Protein AF-A0A7R9UEJ4-F1 (afdb_monomer)

Solvent-accessible surface area (backbone atoms only — not comparable to full-atom values): 12960 Å² total; per-residue (Å²): 137,82,88,83,88,84,88,86,80,94,76,90,76,84,82,79,80,77,76,78,76,78,73,78,75,72,72,78,71,69,80,80,67,64,73,40,43,68,77,40,34,58,55,57,58,52,50,56,58,55,50,54,51,48,51,52,32,58,75,71,64,38,62,78,62,52,63,49,46,47,61,59,59,57,67,43,53,67,45,55,52,52,36,48,55,63,77,40,72,55,89,46,73,63,34,48,51,50,41,49,54,43,52,50,26,51,50,48,23,53,55,21,36,55,44,27,44,53,16,51,78,68,68,35,64,69,51,31,43,47,18,48,51,44,27,52,52,23,47,53,52,35,34,60,77,54,42,52,63,89,62,82,55,92,72,67,37,42,37,73,81,45,66,91,59,58,73,86,78,52,93,76,82,55,61,89,82,49,71,83,48,72,70,34,81,41,73,35,88,62,59,49,55,23,78,40,73,47,67,33,64,69,79,87,75,79,63,80,74,76,80,76,126

Radius of gyration: 29.42 Å; Cα contacts (8 Å, |Δi|>4): 180; chains: 1; bounding box: 47×61×115 Å

Sequence (213 aa):
MSVSGSRRSFLGGVATFTGGLWLGQQSAAAFDLKPGGGRAGEKIRRIARILDDLQRDIFEEDWTFISTYPVELRSFVPIFTKYTDTAFPSESAIDTQTRFALRYEVGRFFGAVERLKRAVDSRDIGEAEASFAQISISFDRYLKAGNLYEQYDPIVSTEKFYEGIPDKDLVFVPPSAETPKTRDPVLLIAGPDKGKTGLLIGIEQSD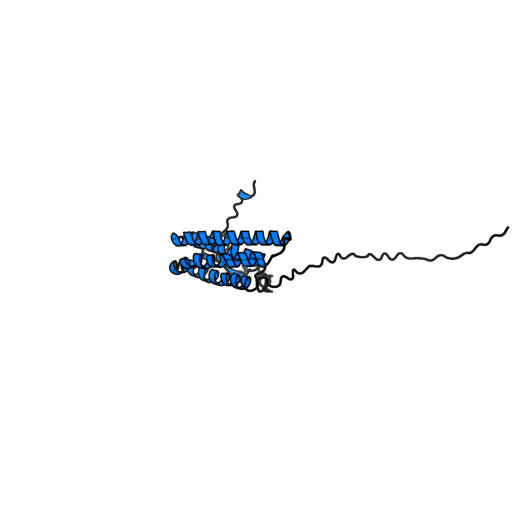PSRGKK

Structure (mmCIF, N/CA/C/O backbone):
data_AF-A0A7R9UEJ4-F1
#
_entry.id   AF-A0A7R9UEJ4-F1
#
loop_
_atom_site.group_PDB
_atom_site.id
_atom_site.type_symbol
_atom_site.label_atom_id
_atom_site.label_alt_id
_atom_site.label_comp_id
_atom_site.label_asym_id
_atom_site.label_entity_id
_atom_site.label_seq_id
_atom_site.pdbx_PDB_ins_code
_atom_site.Cartn_x
_atom_site.Cartn_y
_atom_site.Cartn_z
_atom_site.occupancy
_atom_site.B_iso_or_equiv
_atom_site.auth_seq_id
_atom_site.auth_comp_id
_atom_site.auth_asym_id
_atom_site.auth_atom_id
_atom_site.pdbx_PDB_model_num
ATOM 1 N N . MET A 1 1 ? -8.484 -39.266 -96.899 1.00 39.09 1 MET A N 1
ATOM 2 C CA . MET A 1 1 ? -7.714 -40.483 -96.571 1.00 39.09 1 MET A CA 1
ATOM 3 C C . MET A 1 1 ? -7.665 -40.639 -95.062 1.00 39.09 1 MET A C 1
ATOM 5 O O . MET A 1 1 ? -7.347 -39.682 -94.380 1.00 39.09 1 MET A O 1
ATOM 9 N N . SER A 1 2 ? -8.041 -41.838 -94.621 1.00 41.16 2 SER A N 1
ATOM 10 C CA . SER A 1 2 ? -7.832 -42.500 -93.328 1.00 41.16 2 SER A CA 1
ATOM 11 C C . SER A 1 2 ? -8.132 -41.777 -92.010 1.00 41.16 2 SER A C 1
ATOM 13 O O . SER A 1 2 ? -7.386 -40.941 -91.514 1.00 41.16 2 SER A O 1
ATOM 15 N N . VAL A 1 3 ? -9.206 -42.278 -91.404 1.00 40.09 3 VAL A N 1
ATOM 16 C CA . VAL A 1 3 ? -9.566 -42.263 -89.987 1.00 40.09 3 VAL A CA 1
ATOM 17 C C . VAL A 1 3 ? -8.523 -43.034 -89.164 1.00 40.09 3 VAL A C 1
ATOM 19 O O . VAL A 1 3 ? -8.028 -44.066 -89.612 1.00 40.09 3 VAL A O 1
ATOM 22 N N . SER A 1 4 ? -8.260 -42.592 -87.933 1.00 45.19 4 SER A N 1
ATOM 23 C CA . SER A 1 4 ? -7.797 -43.463 -86.847 1.00 45.19 4 SER A CA 1
ATOM 24 C C . SER A 1 4 ? -8.307 -42.910 -85.520 1.00 45.19 4 SER A C 1
ATOM 26 O O . SER A 1 4 ? -7.806 -41.912 -85.009 1.00 45.19 4 SER A O 1
ATOM 28 N N . GLY A 1 5 ? -9.350 -43.550 -84.994 1.00 35.88 5 GLY A N 1
ATOM 29 C CA . GLY A 1 5 ? -9.862 -43.305 -83.654 1.00 35.88 5 GLY A CA 1
ATOM 30 C C . GLY A 1 5 ? -9.096 -44.106 -82.604 1.00 35.88 5 GLY A C 1
ATOM 31 O O . GLY A 1 5 ? -8.586 -45.188 -82.880 1.00 35.88 5 GLY A O 1
ATOM 32 N N . SER A 1 6 ? -9.091 -43.602 -81.373 1.00 45.59 6 SER A N 1
ATOM 33 C CA . SER A 1 6 ? -8.808 -44.405 -80.187 1.00 45.59 6 SER A CA 1
ATOM 34 C C . SER A 1 6 ? -9.794 -44.029 -79.084 1.00 45.59 6 SER A C 1
ATOM 36 O O . SER A 1 6 ? -9.968 -42.859 -78.751 1.00 45.59 6 SER A O 1
ATOM 38 N N . ARG A 1 7 ? -10.502 -45.047 -78.589 1.00 39.53 7 ARG A N 1
ATOM 39 C CA . ARG A 1 7 ? -11.442 -45.010 -77.463 1.00 39.53 7 ARG A CA 1
ATOM 40 C C . ARG A 1 7 ? -10.702 -45.321 -76.163 1.00 39.53 7 ARG A C 1
ATOM 42 O O . ARG A 1 7 ? -9.783 -46.134 -76.192 1.00 39.53 7 ARG A O 1
ATOM 49 N N . ARG A 1 8 ? -11.283 -44.832 -75.057 1.00 34.62 8 ARG A N 1
ATOM 50 C CA . ARG A 1 8 ? -11.246 -45.277 -73.636 1.00 34.62 8 ARG A CA 1
ATOM 51 C C . ARG A 1 8 ? -10.916 -44.063 -72.759 1.00 34.62 8 ARG A C 1
ATOM 53 O O . ARG A 1 8 ? -10.088 -43.258 -73.141 1.00 34.62 8 ARG A O 1
ATOM 60 N N . SER A 1 9 ? -11.511 -43.832 -71.598 1.00 36.09 9 SER A N 1
ATOM 61 C CA . SER A 1 9 ? -12.466 -44.588 -70.785 1.00 36.09 9 SER A CA 1
ATOM 62 C C . SER A 1 9 ? -12.917 -43.661 -69.653 1.00 36.09 9 SER A C 1
ATOM 64 O O . SER A 1 9 ? -12.120 -42.880 -69.141 1.00 36.09 9 SER A O 1
ATOM 66 N N . PHE A 1 10 ? -14.186 -43.775 -69.270 1.00 34.47 10 PHE A N 1
ATOM 67 C CA . PHE A 1 10 ? -14.771 -43.189 -68.067 1.00 34.47 10 PHE A CA 1
ATOM 68 C C . PHE A 1 10 ? -14.132 -43.776 -66.798 1.00 34.47 10 PHE A C 1
ATOM 70 O O . PHE A 1 10 ? -14.199 -44.984 -66.591 1.00 34.47 10 PHE A O 1
ATOM 77 N N . LEU A 1 11 ? -13.599 -42.905 -65.942 1.00 39.16 11 LEU A N 1
ATOM 78 C CA . LEU A 1 11 ? -13.467 -43.044 -64.486 1.00 39.16 11 LEU A CA 1
ATOM 79 C C . LEU A 1 11 ? -13.679 -41.606 -63.964 1.00 39.16 11 LEU A C 1
ATOM 81 O O . LEU A 1 11 ? -12.982 -40.697 -64.393 1.00 39.16 11 LEU A O 1
ATOM 85 N N . GLY A 1 12 ? -14.715 -41.271 -63.197 1.00 31.34 12 GLY A N 1
ATOM 86 C CA . GLY A 1 12 ? -15.103 -41.941 -61.960 1.00 31.34 12 GLY A CA 1
ATOM 87 C C . GLY A 1 12 ? -14.241 -41.439 -60.797 1.00 31.34 12 GLY A C 1
ATOM 88 O O . GLY A 1 12 ? -13.647 -42.249 -60.101 1.00 31.34 12 GLY A O 1
ATOM 89 N N . GLY A 1 13 ? -14.104 -40.116 -60.638 1.00 30.98 13 GLY A N 1
ATOM 90 C CA . GLY A 1 13 ? -13.358 -39.485 -59.547 1.00 30.98 13 GLY A CA 1
ATOM 91 C C . GLY A 1 13 ? -14.308 -38.780 -58.586 1.00 30.98 13 GLY A C 1
ATOM 92 O O . GLY A 1 13 ? -14.779 -37.682 -58.868 1.00 30.98 13 GLY A O 1
ATOM 93 N N . VAL A 1 14 ? -14.604 -39.438 -57.469 1.00 38.28 14 VAL A N 1
ATOM 94 C CA . VAL A 1 14 ? -15.307 -38.869 -56.317 1.00 38.28 14 VAL A CA 1
ATOM 95 C C . VAL A 1 14 ? -14.439 -37.753 -55.737 1.00 38.28 14 VAL A C 1
ATOM 97 O O . VAL A 1 14 ? -13.314 -37.996 -55.307 1.00 38.28 14 VAL A O 1
ATOM 100 N N . ALA A 1 15 ? -14.953 -36.525 -55.736 1.00 32.75 15 ALA A N 1
ATOM 101 C CA . ALA A 1 15 ? -14.334 -35.404 -55.047 1.00 32.75 15 ALA A CA 1
ATOM 102 C C . ALA A 1 15 ? -14.524 -35.582 -53.532 1.00 32.75 15 ALA A C 1
ATOM 104 O O . ALA A 1 15 ? -15.531 -35.167 -52.962 1.00 32.75 15 ALA A O 1
ATOM 105 N N . THR A 1 16 ? -13.564 -36.221 -52.865 1.00 35.59 16 THR A N 1
ATOM 106 C CA . THR A 1 16 ? -13.420 -36.106 -51.412 1.00 35.59 16 THR A CA 1
ATOM 107 C C . THR A 1 16 ? -12.937 -34.700 -51.088 1.00 35.59 16 THR A C 1
ATOM 109 O O . THR A 1 16 ? -11.773 -34.352 -51.276 1.00 35.59 16 THR A O 1
ATOM 112 N N . PHE A 1 17 ? -13.878 -33.890 -50.616 1.00 31.83 17 PHE A N 1
ATOM 113 C CA . PHE A 1 17 ? -13.673 -32.579 -50.025 1.00 31.83 17 PHE A CA 1
ATOM 114 C C . PHE A 1 17 ? -12.947 -32.771 -48.683 1.00 31.83 17 PHE A C 1
ATOM 116 O O . PHE A 1 17 ? -13.569 -32.893 -47.630 1.00 31.83 17 PHE A O 1
ATOM 123 N N . THR A 1 18 ? -11.616 -32.867 -48.698 1.00 36.78 18 THR A N 1
ATOM 124 C CA . THR A 1 18 ? -10.825 -32.734 -47.470 1.00 36.78 18 THR A CA 1
ATOM 125 C C . THR A 1 18 ? -10.843 -31.266 -47.077 1.00 36.78 18 THR A C 1
ATOM 127 O O . THR A 1 18 ? -10.014 -30.474 -47.524 1.00 36.78 18 THR A O 1
ATOM 130 N N . GLY A 1 19 ? -11.846 -30.904 -46.276 1.00 32.16 19 GLY A N 1
ATOM 131 C CA . GLY A 1 19 ? -11.883 -29.653 -45.541 1.00 32.16 19 GLY A CA 1
ATOM 132 C C . GLY A 1 19 ? -10.639 -29.563 -44.668 1.00 32.16 19 GLY A C 1
ATOM 133 O O . GLY A 1 19 ? -10.565 -30.180 -43.608 1.00 32.16 19 GLY A O 1
ATOM 134 N N . GLY A 1 20 ? -9.649 -28.809 -45.143 1.00 30.73 20 GLY A N 1
ATOM 135 C CA . GLY A 1 20 ? -8.558 -28.314 -44.324 1.00 30.73 20 GLY A CA 1
ATOM 136 C C . GLY A 1 20 ? -9.147 -27.345 -43.313 1.00 30.73 20 GLY A C 1
ATOM 137 O O . GLY A 1 20 ? -9.269 -26.153 -43.584 1.00 30.73 20 GLY A O 1
ATOM 138 N N . LEU A 1 21 ? -9.561 -27.890 -42.170 1.00 35.19 21 LEU A N 1
ATOM 139 C CA . LEU A 1 21 ? -9.843 -27.142 -40.960 1.00 35.19 21 LEU A CA 1
ATOM 140 C C . LEU A 1 21 ? -8.522 -26.464 -40.578 1.00 35.19 21 LEU A C 1
ATOM 142 O O . LEU A 1 21 ? -7.658 -27.063 -39.940 1.00 35.19 21 LEU A O 1
ATOM 146 N N . TRP A 1 22 ? -8.334 -25.228 -41.040 1.00 36.03 22 TRP A N 1
ATOM 147 C CA . TRP A 1 22 ? -7.359 -24.311 -40.471 1.00 36.03 22 TRP A CA 1
ATOM 148 C C . TRP A 1 22 ? -7.821 -24.038 -39.037 1.00 36.03 22 TRP A C 1
ATOM 150 O O . TRP A 1 22 ? -8.499 -23.053 -38.753 1.00 36.03 22 TRP A O 1
ATOM 160 N N . LEU A 1 23 ? -7.486 -24.959 -38.126 1.00 37.62 23 LEU A N 1
ATOM 161 C CA . LEU A 1 23 ? -7.333 -24.617 -36.726 1.00 37.62 23 LEU A CA 1
ATOM 162 C C . LEU A 1 23 ? -6.230 -23.569 -36.706 1.00 37.62 23 LEU A C 1
ATOM 164 O O . LEU A 1 23 ? -5.044 -23.885 -36.783 1.00 37.62 23 LEU A O 1
ATOM 168 N N . GLY A 1 24 ? -6.651 -22.308 -36.649 1.00 34.62 24 GLY A N 1
ATOM 169 C CA . GLY A 1 24 ? -5.831 -21.231 -36.143 1.00 34.62 24 GLY A CA 1
ATOM 170 C C . GLY A 1 24 ? -5.388 -21.638 -34.750 1.00 34.62 24 GLY A C 1
ATOM 171 O O . GLY A 1 24 ? -6.091 -21.419 -33.767 1.00 34.62 24 GLY A O 1
ATOM 172 N N . GLN A 1 25 ? -4.231 -22.284 -34.696 1.00 37.16 25 GLN A N 1
ATOM 173 C CA . GLN A 1 25 ? -3.426 -22.471 -33.514 1.00 37.16 25 GLN A CA 1
ATOM 174 C C . GLN A 1 25 ? -3.001 -21.065 -33.095 1.00 37.16 25 GLN A C 1
ATOM 176 O O . GLN A 1 25 ? -1.916 -20.594 -33.424 1.00 37.16 25 GLN A O 1
ATOM 181 N N . GLN A 1 26 ? -3.906 -20.350 -32.421 1.00 36.62 26 GLN A N 1
ATOM 182 C CA . GLN A 1 26 ? -3.505 -19.277 -31.533 1.00 36.62 26 GLN A CA 1
ATOM 183 C C . GLN A 1 26 ? -2.655 -19.974 -30.485 1.00 36.62 26 GLN A C 1
ATOM 185 O O . GLN A 1 26 ? -3.168 -20.598 -29.557 1.00 36.62 26 GLN A O 1
ATOM 190 N N . SER A 1 27 ? -1.339 -19.961 -30.702 1.00 36.34 27 SER A N 1
ATOM 191 C CA . SER A 1 27 ? -0.407 -20.245 -29.635 1.00 36.34 27 SER A CA 1
ATOM 192 C C . SER A 1 27 ? -0.781 -19.269 -28.532 1.00 36.34 27 SER A C 1
ATOM 194 O O . SER A 1 27 ? -0.565 -18.063 -28.665 1.00 36.34 27 SER A O 1
ATOM 196 N N . ALA A 1 28 ? -1.372 -19.784 -27.459 1.00 35.25 28 ALA A N 1
ATOM 197 C CA . ALA A 1 28 ? -1.200 -19.174 -26.166 1.00 35.25 28 ALA A CA 1
ATOM 198 C C . ALA A 1 28 ? 0.315 -19.142 -25.969 1.00 35.25 28 ALA A C 1
ATOM 200 O O . ALA A 1 28 ? 0.929 -20.140 -25.591 1.00 35.25 28 ALA A O 1
ATOM 201 N N . ALA A 1 29 ? 0.934 -18.023 -26.342 1.00 34.88 29 ALA A N 1
ATOM 202 C CA . ALA A 1 29 ? 2.207 -17.646 -25.786 1.00 34.88 29 ALA A CA 1
ATOM 203 C C . ALA A 1 29 ? 1.910 -17.530 -24.296 1.00 34.88 29 ALA A C 1
ATOM 205 O O . ALA A 1 29 ? 1.406 -16.512 -23.824 1.00 34.88 29 ALA A O 1
ATOM 206 N N . ALA A 1 30 ? 2.097 -18.641 -23.584 1.00 35.53 30 ALA A N 1
ATOM 207 C CA . ALA A 1 30 ? 2.309 -18.611 -22.162 1.00 35.53 30 ALA A CA 1
ATOM 208 C C . ALA A 1 30 ? 3.392 -17.553 -21.986 1.00 35.53 30 ALA A C 1
ATOM 210 O O . ALA A 1 30 ? 4.506 -17.712 -22.489 1.00 35.53 30 ALA A O 1
ATOM 211 N N . PHE A 1 31 ? 2.990 -16.412 -21.430 1.00 40.47 31 PHE A N 1
ATOM 212 C CA . PHE A 1 31 ? 3.883 -15.362 -20.989 1.00 40.47 31 PHE A CA 1
ATOM 213 C C . PHE A 1 31 ? 4.819 -16.061 -20.002 1.00 40.47 31 PHE A C 1
ATOM 215 O O . PHE A 1 31 ? 4.477 -16.238 -18.836 1.00 40.47 31 PHE A O 1
ATOM 222 N N . ASP A 1 32 ? 5.952 -16.560 -20.497 1.00 36.50 32 ASP A N 1
ATOM 223 C CA . ASP A 1 32 ? 7.011 -17.158 -19.693 1.00 36.50 32 ASP A CA 1
ATOM 224 C C . ASP A 1 32 ? 7.732 -16.009 -18.990 1.00 36.50 32 ASP A C 1
ATOM 226 O O . ASP A 1 32 ? 8.880 -15.654 -19.266 1.00 36.50 32 ASP A O 1
ATOM 230 N N . LEU A 1 33 ? 6.984 -15.325 -18.126 1.00 43.09 33 LEU A N 1
ATOM 231 C CA . LEU A 1 33 ? 7.536 -14.379 -17.194 1.00 43.09 33 LEU A CA 1
ATOM 232 C C . LEU A 1 33 ? 8.190 -15.225 -16.114 1.00 43.09 33 LEU A C 1
ATOM 234 O O . LEU A 1 33 ? 7.563 -15.580 -15.114 1.00 43.09 33 LEU A O 1
ATOM 238 N N . LYS A 1 34 ? 9.480 -15.527 -16.297 1.00 45.66 34 LYS A N 1
ATOM 239 C CA . LYS A 1 34 ? 10.349 -15.831 -15.154 1.00 45.66 34 LYS A CA 1
ATOM 240 C C . LYS A 1 34 ? 10.000 -14.845 -14.033 1.00 45.66 34 LYS A C 1
ATOM 242 O O . LYS A 1 34 ? 9.904 -13.657 -14.353 1.00 45.66 34 LYS A O 1
ATOM 247 N N . PRO A 1 35 ? 9.821 -15.287 -12.771 1.00 49.75 35 PRO A N 1
ATOM 248 C CA . PRO A 1 35 ? 9.497 -14.390 -11.663 1.00 49.75 35 PRO A CA 1
ATOM 249 C C . PRO A 1 35 ? 10.479 -13.217 -11.688 1.00 49.75 35 PRO A C 1
ATOM 251 O O . PRO A 1 35 ? 11.692 -13.377 -11.511 1.00 49.75 35 PRO A O 1
ATOM 254 N N . GLY A 1 36 ? 9.963 -12.056 -12.083 1.00 54.66 36 GLY A N 1
ATOM 255 C CA . GLY A 1 36 ? 10.781 -10.994 -12.645 1.00 54.66 36 GLY A CA 1
ATOM 256 C C . GLY A 1 36 ? 11.348 -10.167 -11.513 1.00 54.66 36 GLY A C 1
ATOM 257 O O . GLY A 1 36 ? 10.582 -9.575 -10.760 1.00 54.66 36 GLY A O 1
ATOM 258 N N . GLY A 1 37 ? 12.676 -10.077 -11.371 1.00 61.44 37 GLY A N 1
ATOM 259 C CA . GLY A 1 37 ? 13.209 -8.975 -10.566 1.00 61.44 37 GLY A CA 1
ATOM 260 C C . GLY A 1 37 ? 14.594 -9.024 -9.971 1.00 61.44 37 GLY A C 1
ATOM 261 O O . GLY A 1 37 ? 15.060 -7.986 -9.489 1.00 61.44 37 GLY A O 1
ATOM 262 N N . GLY A 1 38 ? 15.245 -10.185 -9.949 1.00 75.50 38 GLY A N 1
ATOM 263 C CA . GLY A 1 38 ? 16.527 -10.341 -9.260 1.00 75.50 38 GLY A CA 1
ATOM 264 C C . GLY A 1 38 ? 16.528 -9.708 -7.856 1.00 75.50 38 GLY A C 1
ATOM 265 O O . GLY A 1 38 ? 15.505 -9.637 -7.173 1.00 75.50 38 GLY A O 1
ATOM 266 N N . ARG A 1 39 ? 17.675 -9.156 -7.446 1.00 84.88 39 ARG A N 1
ATOM 267 C CA . ARG A 1 39 ? 17.838 -8.519 -6.125 1.00 84.88 39 ARG A CA 1
ATOM 268 C C . ARG A 1 39 ? 16.922 -7.311 -5.888 1.00 84.88 39 ARG A C 1
ATOM 270 O O . ARG A 1 39 ? 16.681 -6.964 -4.737 1.00 84.88 39 ARG A O 1
ATOM 277 N N . ALA A 1 40 ? 16.480 -6.614 -6.937 1.00 87.50 40 ALA A N 1
ATOM 278 C CA . ALA A 1 40 ? 15.603 -5.452 -6.780 1.00 87.50 40 ALA A CA 1
ATOM 279 C C . ALA A 1 40 ? 14.173 -5.899 -6.455 1.00 87.50 40 ALA A C 1
ATOM 281 O O . ALA A 1 40 ? 13.596 -5.410 -5.489 1.00 87.50 40 ALA A O 1
ATOM 282 N N . GLY A 1 41 ? 13.654 -6.891 -7.184 1.00 88.38 41 GLY A N 1
ATOM 283 C CA . GLY A 1 41 ? 12.339 -7.475 -6.921 1.00 88.38 41 GLY A CA 1
ATOM 284 C C . GLY A 1 41 ? 12.236 -8.105 -5.532 1.00 88.38 41 GLY A C 1
ATOM 285 O O . GLY A 1 41 ? 11.270 -7.855 -4.821 1.00 88.38 41 GLY A O 1
ATOM 286 N N . GLU A 1 42 ? 13.269 -8.828 -5.089 1.00 88.25 42 GLU A N 1
ATOM 287 C CA . GLU A 1 42 ? 13.335 -9.363 -3.717 1.00 88.25 42 GLU A CA 1
ATOM 288 C C . GLU A 1 42 ? 13.253 -8.267 -2.651 1.00 88.25 42 GLU A C 1
ATOM 290 O O . GLU A 1 42 ? 12.601 -8.444 -1.625 1.00 88.25 42 GLU A O 1
ATOM 295 N N . LYS A 1 43 ? 13.909 -7.123 -2.877 1.00 91.69 43 LYS A N 1
ATOM 296 C CA . LYS A 1 43 ? 13.829 -5.987 -1.954 1.00 91.69 43 LYS A CA 1
ATOM 297 C C . LYS A 1 43 ? 12.450 -5.339 -1.972 1.00 91.69 43 LYS A C 1
ATOM 299 O O . LYS A 1 43 ? 11.956 -5.009 -0.905 1.00 91.69 43 LYS A O 1
ATOM 304 N N . ILE A 1 44 ? 11.827 -5.196 -3.142 1.00 94.25 44 ILE A N 1
ATOM 305 C CA . ILE A 1 44 ? 10.463 -4.660 -3.256 1.00 94.25 44 ILE A CA 1
ATOM 306 C C . ILE A 1 44 ? 9.482 -5.558 -2.502 1.00 94.25 44 ILE A C 1
ATOM 308 O O . ILE A 1 44 ? 8.684 -5.056 -1.723 1.00 94.25 44 ILE A O 1
ATOM 312 N N . ARG A 1 45 ? 9.596 -6.885 -2.623 1.00 91.56 45 ARG A N 1
ATOM 313 C CA . ARG A 1 45 ? 8.743 -7.829 -1.880 1.00 91.56 45 ARG A CA 1
ATOM 314 C C . ARG A 1 45 ? 8.852 -7.701 -0.358 1.00 91.56 45 ARG A C 1
ATOM 316 O O . ARG A 1 45 ? 7.874 -7.957 0.335 1.00 91.56 45 ARG A O 1
ATOM 323 N N . ARG A 1 46 ? 9.995 -7.259 0.184 1.00 91.62 46 ARG A N 1
ATOM 324 C CA . ARG A 1 46 ? 10.141 -7.021 1.635 1.00 91.62 46 ARG A CA 1
ATOM 325 C C . ARG A 1 46 ? 9.223 -5.921 2.159 1.00 91.62 46 ARG A C 1
ATOM 327 O O . ARG A 1 46 ? 8.917 -5.948 3.345 1.00 91.62 46 ARG A O 1
ATOM 334 N N . ILE A 1 47 ? 8.762 -5.013 1.294 1.00 95.88 47 ILE A N 1
ATOM 335 C CA . ILE A 1 47 ? 7.798 -3.973 1.667 1.00 95.88 47 ILE A CA 1
ATOM 336 C C . ILE A 1 47 ? 6.511 -4.600 2.214 1.00 95.88 47 ILE A C 1
ATOM 338 O O . ILE A 1 47 ? 5.940 -4.028 3.127 1.00 95.88 47 ILE A O 1
ATOM 342 N N . ALA A 1 48 ? 6.104 -5.795 1.763 1.00 93.50 48 ALA A N 1
ATOM 343 C CA . ALA A 1 48 ? 4.918 -6.473 2.295 1.00 93.50 48 ALA A CA 1
ATOM 344 C C . ALA A 1 48 ? 4.966 -6.626 3.826 1.00 93.50 48 ALA A C 1
ATOM 346 O O . ALA A 1 48 ? 4.022 -6.245 4.500 1.00 93.50 48 ALA A O 1
ATOM 347 N N . ARG A 1 49 ? 6.110 -7.053 4.381 1.00 93.81 49 ARG A N 1
ATOM 348 C CA . ARG A 1 49 ? 6.274 -7.184 5.840 1.00 93.81 49 ARG A CA 1
ATOM 349 C C . ARG A 1 49 ? 6.205 -5.836 6.555 1.00 93.81 49 ARG A C 1
ATOM 351 O O . ARG A 1 49 ? 5.617 -5.745 7.618 1.00 93.81 49 ARG A O 1
ATOM 358 N N . ILE A 1 50 ? 6.778 -4.795 5.946 1.00 97.25 50 ILE A N 1
ATOM 359 C CA . ILE A 1 50 ? 6.706 -3.427 6.478 1.00 97.25 50 ILE A CA 1
ATOM 360 C C . ILE A 1 50 ? 5.247 -2.953 6.509 1.00 97.25 50 ILE A C 1
ATOM 362 O O . ILE A 1 50 ? 4.844 -2.289 7.455 1.00 97.25 50 ILE A O 1
ATOM 366 N N . LEU A 1 51 ? 4.450 -3.296 5.493 1.00 97.06 51 LEU A N 1
ATOM 367 C CA . LEU A 1 51 ? 3.026 -2.967 5.462 1.00 97.06 51 LEU A CA 1
ATOM 368 C C . LEU A 1 51 ? 2.223 -3.770 6.492 1.00 97.06 51 LEU A C 1
ATOM 370 O O . LEU A 1 51 ? 1.328 -3.193 7.099 1.00 97.06 51 LEU A O 1
ATOM 374 N N . ASP A 1 52 ? 2.557 -5.040 6.728 1.00 94.62 52 ASP A N 1
ATOM 375 C CA . ASP A 1 52 ? 1.923 -5.849 7.778 1.00 94.62 52 ASP A CA 1
ATOM 376 C C . ASP A 1 52 ? 2.178 -5.248 9.173 1.00 94.62 52 ASP A C 1
ATOM 378 O O . ASP A 1 52 ? 1.252 -5.093 9.972 1.00 94.62 52 ASP A O 1
ATOM 382 N N . ASP A 1 53 ? 3.427 -4.857 9.454 1.00 97.19 53 ASP A N 1
ATOM 383 C CA . ASP A 1 53 ? 3.798 -4.207 10.714 1.00 97.19 53 ASP A CA 1
ATOM 384 C C . ASP A 1 53 ? 3.141 -2.821 10.848 1.00 97.19 53 ASP A C 1
ATOM 386 O O . ASP A 1 53 ? 2.531 -2.525 11.874 1.00 97.19 53 ASP A O 1
ATOM 390 N N . LEU A 1 54 ? 3.157 -2.010 9.784 1.00 97.56 54 LEU A N 1
ATOM 391 C CA . LEU A 1 54 ? 2.476 -0.712 9.752 1.00 97.56 54 LEU A CA 1
ATOM 392 C C . LEU A 1 54 ? 0.967 -0.848 9.999 1.00 97.56 54 LEU A C 1
ATOM 394 O O . LEU A 1 54 ? 0.391 -0.021 10.701 1.00 97.56 54 LEU A O 1
ATOM 398 N N . GLN A 1 55 ? 0.317 -1.870 9.435 1.00 95.75 55 GLN A N 1
ATOM 399 C CA . GLN A 1 55 ? -1.106 -2.119 9.654 1.00 95.75 55 GLN A CA 1
ATOM 400 C C . GLN A 1 55 ? -1.406 -2.371 11.130 1.00 95.75 55 GLN A C 1
ATOM 402 O O . GLN A 1 55 ? -2.341 -1.779 11.672 1.00 95.75 55 GLN A O 1
ATOM 407 N N . ARG A 1 56 ? -0.624 -3.257 11.762 1.00 95.25 56 ARG A N 1
ATOM 408 C CA . ARG A 1 56 ? -0.753 -3.562 13.190 1.00 95.25 56 ARG A CA 1
ATOM 409 C C . ARG A 1 56 ? -0.576 -2.294 14.017 1.00 95.25 56 ARG A C 1
ATOM 411 O O . ARG A 1 56 ? -1.431 -1.991 14.840 1.00 95.25 56 ARG A O 1
ATOM 418 N N . ASP A 1 57 ? 0.479 -1.533 13.757 1.00 97.56 57 ASP A N 1
ATOM 419 C CA . ASP A 1 57 ? 0.808 -0.365 14.571 1.00 97.56 57 ASP A CA 1
ATOM 420 C C . ASP A 1 57 ? -0.222 0.768 14.386 1.00 97.56 57 ASP A C 1
ATOM 422 O O . ASP A 1 57 ? -0.563 1.443 15.354 1.00 97.56 57 ASP A O 1
ATOM 426 N N . ILE A 1 58 ? -0.788 0.945 13.179 1.00 95.81 58 ILE A N 1
ATOM 427 C CA . ILE A 1 58 ? -1.942 1.839 12.945 1.00 95.81 58 ILE A CA 1
ATOM 428 C C . ILE A 1 58 ? -3.157 1.374 13.749 1.00 95.81 58 ILE A C 1
ATOM 430 O O . ILE A 1 58 ? -3.834 2.197 14.362 1.00 95.81 58 ILE A O 1
ATOM 434 N N . PHE A 1 59 ? -3.440 0.072 13.757 1.00 92.81 59 PHE A N 1
ATOM 435 C CA . PHE A 1 59 ? -4.574 -0.485 14.493 1.00 92.81 59 PHE A CA 1
ATOM 436 C C . PHE A 1 59 ? -4.430 -0.304 16.011 1.00 92.81 59 PHE A C 1
ATOM 438 O O . PHE A 1 59 ? -5.410 -0.006 16.691 1.00 92.81 59 PHE A O 1
ATOM 445 N N . GLU A 1 60 ? -3.210 -0.441 16.532 1.00 95.56 60 GLU A N 1
ATOM 446 C CA . GLU A 1 60 ? -2.869 -0.215 17.943 1.00 95.56 60 GLU A CA 1
ATOM 447 C C . GLU A 1 60 ? -2.682 1.275 18.290 1.00 95.56 60 GLU A C 1
ATOM 449 O O . GLU A 1 60 ? -2.520 1.623 19.459 1.00 95.56 60 GLU A O 1
ATOM 454 N N . GLU A 1 61 ? -2.735 2.159 17.288 1.00 96.31 61 GLU A N 1
ATOM 455 C CA . GLU A 1 61 ? -2.490 3.601 17.402 1.00 96.31 61 GLU A CA 1
ATOM 456 C C . GLU A 1 61 ? -1.121 3.935 18.033 1.00 96.31 61 GLU A C 1
ATOM 458 O O . GLU A 1 61 ? -0.960 4.950 18.723 1.00 96.31 61 GLU A O 1
ATOM 463 N N . ASP A 1 62 ? -0.101 3.107 17.771 1.00 97.62 62 ASP A N 1
ATOM 464 C CA . ASP A 1 62 ? 1.263 3.334 18.256 1.00 97.62 62 ASP A CA 1
ATOM 465 C C . ASP A 1 62 ? 1.987 4.381 17.397 1.00 97.62 62 ASP A C 1
ATOM 467 O O . ASP A 1 62 ? 2.829 4.099 16.542 1.00 97.62 62 ASP A O 1
ATOM 471 N N . TRP A 1 63 ? 1.670 5.649 17.650 1.00 97.38 63 TRP A N 1
ATOM 472 C CA . TRP A 1 63 ? 2.258 6.789 16.944 1.00 97.38 63 TRP A CA 1
ATOM 473 C C . TRP A 1 63 ? 3.787 6.851 17.018 1.00 97.38 63 TRP A C 1
ATOM 475 O O . TRP A 1 63 ? 4.409 7.472 16.150 1.00 97.38 63 TRP A O 1
ATOM 485 N N . THR A 1 64 ? 4.407 6.231 18.028 1.00 97.00 64 THR A N 1
ATOM 486 C CA . THR A 1 64 ? 5.865 6.170 18.126 1.00 97.00 64 THR A CA 1
ATOM 487 C C . THR A 1 64 ? 6.425 5.327 16.988 1.00 97.00 64 THR A C 1
ATOM 489 O O . THR A 1 64 ? 7.302 5.818 16.270 1.00 97.00 64 THR A O 1
ATOM 492 N N . PHE A 1 65 ? 5.875 4.136 16.741 1.00 97.38 65 PHE A N 1
ATOM 493 C CA . PHE A 1 65 ? 6.293 3.315 15.602 1.00 97.38 65 PHE A CA 1
ATOM 494 C C . PHE A 1 65 ? 5.771 3.846 14.267 1.00 97.38 65 PHE A C 1
ATOM 496 O O . PHE A 1 65 ? 6.571 3.975 13.334 1.00 97.38 65 PHE A O 1
ATOM 503 N N . ILE A 1 66 ? 4.495 4.261 14.180 1.00 97.75 66 ILE A N 1
ATOM 504 C CA . ILE A 1 66 ? 3.888 4.753 12.924 1.00 97.75 66 ILE A CA 1
ATOM 505 C C . ILE A 1 66 ? 4.734 5.895 12.313 1.00 97.75 66 ILE A C 1
ATOM 507 O O . ILE A 1 66 ? 4.914 5.972 11.097 1.00 97.75 66 ILE A O 1
ATOM 511 N N . SER A 1 67 ? 5.334 6.753 13.149 1.00 98.00 67 SER A N 1
ATOM 512 C CA . SER A 1 67 ? 6.174 7.879 12.704 1.00 98.00 67 SER A CA 1
ATOM 513 C C . SER A 1 67 ? 7.455 7.503 11.955 1.00 98.00 67 SER A C 1
ATOM 515 O O . SER A 1 67 ? 8.007 8.333 11.226 1.00 98.00 67 SER A O 1
ATOM 517 N N . THR A 1 68 ? 7.919 6.260 12.081 1.00 98.25 68 THR A N 1
ATOM 518 C CA . THR A 1 68 ? 9.164 5.793 11.454 1.00 98.25 68 THR A CA 1
ATOM 519 C C . THR A 1 68 ? 8.957 5.326 10.009 1.00 98.25 68 THR A C 1
ATOM 521 O O . THR A 1 68 ? 9.810 5.567 9.143 1.00 98.25 68 THR A O 1
ATOM 524 N N . TYR A 1 69 ? 7.787 4.754 9.709 1.00 98.38 69 TYR A N 1
ATOM 525 C CA . TYR A 1 69 ? 7.491 4.129 8.421 1.00 98.38 69 TYR A CA 1
ATOM 526 C C . TYR A 1 69 ? 7.581 5.068 7.214 1.00 98.38 69 TYR A C 1
ATOM 528 O O . TYR A 1 69 ? 8.109 4.636 6.189 1.00 98.38 69 TYR A O 1
ATOM 536 N N . PRO A 1 70 ? 7.151 6.348 7.254 1.00 98.38 70 PRO A N 1
ATOM 537 C CA . PRO A 1 70 ? 7.272 7.211 6.080 1.00 98.38 70 PRO A CA 1
ATOM 538 C C . PRO A 1 70 ? 8.715 7.388 5.592 1.00 98.38 70 PRO A C 1
ATOM 540 O O . PRO A 1 70 ? 8.962 7.473 4.386 1.00 98.38 70 PRO A O 1
ATOM 543 N N . VAL A 1 71 ? 9.681 7.435 6.515 1.00 97.81 71 VAL A N 1
ATOM 544 C CA . VAL A 1 71 ? 11.108 7.533 6.177 1.00 97.81 71 VAL A CA 1
ATOM 545 C C . VAL A 1 71 ? 11.624 6.198 5.649 1.00 97.81 71 VAL A C 1
ATOM 547 O O . VAL A 1 71 ? 12.306 6.174 4.622 1.00 97.81 71 VAL A O 1
ATOM 550 N N . GLU A 1 72 ? 11.264 5.095 6.307 1.00 97.88 72 GLU A N 1
ATOM 551 C CA . GLU A 1 72 ? 1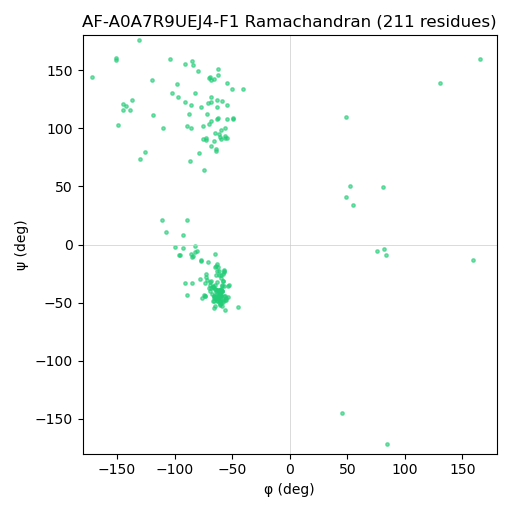1.649 3.752 5.875 1.00 97.88 72 GLU A CA 1
ATOM 552 C C . GLU A 1 72 ? 11.121 3.436 4.469 1.00 97.88 72 GLU A C 1
ATOM 554 O O . GLU A 1 72 ? 11.903 3.083 3.584 1.00 97.88 72 GLU A O 1
ATOM 559 N N . LEU A 1 73 ? 9.830 3.655 4.211 1.00 98.12 73 LEU A N 1
ATOM 560 C CA . LEU A 1 73 ? 9.204 3.414 2.911 1.00 98.12 73 LEU A CA 1
ATOM 561 C C . LEU A 1 73 ? 9.838 4.274 1.812 1.00 98.12 73 LEU A C 1
ATOM 563 O O . LEU A 1 73 ? 10.153 3.764 0.735 1.00 98.12 73 LEU A O 1
ATOM 567 N N . ARG A 1 74 ? 10.118 5.559 2.078 1.00 97.25 74 ARG A N 1
ATOM 568 C CA . ARG A 1 74 ? 10.823 6.439 1.124 1.00 97.25 74 ARG A CA 1
ATOM 569 C C . ARG A 1 74 ? 12.214 5.937 0.740 1.00 97.25 74 ARG A C 1
ATOM 571 O O . ARG A 1 74 ? 12.669 6.227 -0.367 1.00 97.25 74 ARG A O 1
ATOM 578 N N . SER A 1 75 ? 12.885 5.163 1.592 1.00 97.19 75 SER A N 1
ATOM 579 C CA . SER A 1 75 ? 14.196 4.590 1.256 1.00 97.19 75 SER A CA 1
ATOM 580 C C . SER A 1 75 ? 14.146 3.614 0.065 1.00 97.19 75 SER A C 1
ATOM 582 O O . SER A 1 75 ? 15.175 3.354 -0.564 1.00 97.19 75 SER A O 1
ATOM 584 N N . PHE A 1 76 ? 12.952 3.128 -0.310 1.00 97.12 76 PHE A N 1
ATOM 585 C CA . PHE A 1 76 ? 12.749 2.219 -1.440 1.00 97.12 76 PHE A CA 1
ATOM 586 C C . PHE A 1 76 ? 12.616 2.908 -2.803 1.00 97.12 76 PHE A C 1
ATOM 588 O O . PHE A 1 76 ? 12.692 2.216 -3.819 1.00 97.12 76 PHE A O 1
ATOM 595 N N . VAL A 1 77 ? 12.485 4.241 -2.877 1.00 95.69 77 VAL A N 1
ATOM 596 C CA . VAL A 1 77 ? 12.427 4.993 -4.153 1.00 95.69 77 VAL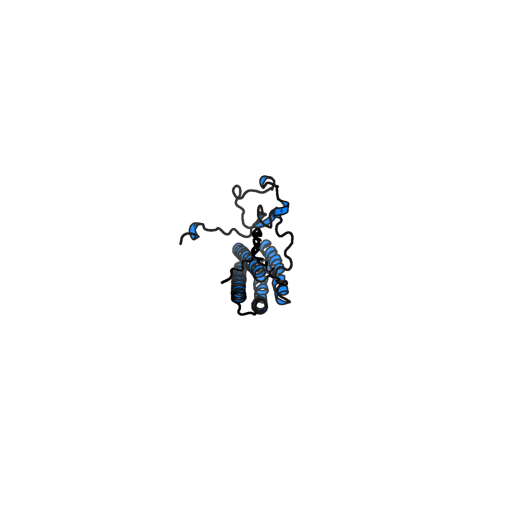 A CA 1
ATOM 597 C C . VAL A 1 77 ? 13.496 4.541 -5.168 1.00 95.69 77 VAL A C 1
ATOM 599 O O . VAL A 1 77 ? 13.127 4.153 -6.279 1.00 95.69 77 VAL A O 1
ATOM 602 N N . PRO A 1 78 ? 14.805 4.501 -4.836 1.00 95.56 78 PRO A N 1
ATOM 603 C CA . PRO A 1 78 ? 15.826 4.070 -5.794 1.00 95.56 78 PRO A CA 1
ATOM 604 C C . PRO A 1 78 ? 15.679 2.603 -6.223 1.00 95.56 78 PRO A C 1
ATOM 606 O O . PRO A 1 78 ? 16.111 2.236 -7.316 1.00 95.56 78 PRO A O 1
ATOM 609 N N . ILE A 1 79 ? 15.076 1.755 -5.386 1.00 95.44 79 ILE A N 1
ATOM 610 C CA . ILE A 1 79 ? 14.850 0.338 -5.688 1.00 95.44 79 ILE A CA 1
ATOM 611 C C . ILE A 1 79 ? 13.722 0.201 -6.718 1.00 95.44 79 ILE A C 1
ATOM 613 O O . ILE A 1 79 ? 13.899 -0.525 -7.695 1.00 95.44 79 ILE A O 1
ATOM 617 N N . PHE A 1 80 ? 12.621 0.942 -6.549 1.00 94.94 80 PHE A N 1
ATOM 618 C CA . PHE A 1 80 ? 11.520 1.005 -7.517 1.00 94.94 80 PHE A CA 1
ATOM 619 C C . PHE A 1 80 ? 11.979 1.514 -8.887 1.00 94.94 80 PHE A C 1
ATOM 621 O O . PHE A 1 80 ? 11.671 0.895 -9.909 1.00 94.94 80 PHE A O 1
ATOM 628 N N . THR A 1 81 ? 12.757 2.601 -8.920 1.00 91.06 81 THR A N 1
ATOM 629 C CA . THR A 1 81 ? 13.310 3.146 -10.171 1.00 91.06 81 THR A CA 1
ATOM 630 C C . THR A 1 81 ? 14.197 2.117 -10.860 1.00 91.06 81 THR A C 1
ATOM 632 O O . THR A 1 81 ? 13.954 1.756 -12.009 1.00 91.06 81 THR A O 1
ATOM 635 N N . LYS A 1 82 ? 15.164 1.554 -10.121 1.00 91.88 82 LYS A N 1
ATOM 636 C CA . LYS A 1 82 ? 16.076 0.542 -10.659 1.00 91.88 82 LYS A CA 1
ATOM 637 C C . LYS A 1 82 ? 15.326 -0.668 -11.209 1.00 91.88 82 LYS A C 1
ATOM 639 O O . LYS A 1 82 ? 15.682 -1.163 -12.273 1.00 91.88 82 LYS A O 1
ATOM 644 N N . TYR A 1 83 ? 14.324 -1.166 -10.490 1.00 92.50 83 TYR A N 1
ATOM 645 C CA . TYR A 1 83 ? 13.521 -2.290 -10.956 1.00 92.50 83 TYR A CA 1
ATOM 646 C C . TYR A 1 83 ? 12.806 -1.957 -12.264 1.00 92.50 83 TYR A C 1
ATOM 648 O O . TYR A 1 83 ? 12.949 -2.683 -13.241 1.00 92.50 83 TYR A O 1
ATOM 656 N N . THR A 1 84 ? 12.097 -0.829 -12.295 1.00 89.38 84 THR A N 1
ATOM 657 C CA . THR A 1 84 ? 11.283 -0.418 -13.445 1.00 89.38 84 THR A CA 1
ATOM 658 C C . THR A 1 84 ? 12.127 -0.254 -14.709 1.00 89.38 84 THR A C 1
ATOM 660 O O . THR A 1 84 ? 11.702 -0.663 -15.787 1.00 89.38 84 THR A O 1
ATOM 663 N N . ASP A 1 85 ? 13.340 0.285 -14.575 1.00 85.25 85 ASP A N 1
ATOM 664 C CA . ASP A 1 85 ? 14.246 0.493 -15.707 1.00 85.25 85 ASP A CA 1
ATOM 665 C C . ASP A 1 85 ? 14.945 -0.804 -16.158 1.00 85.25 85 ASP A C 1
ATOM 667 O O . ASP A 1 85 ? 15.275 -0.952 -17.332 1.00 85.25 85 ASP A O 1
ATOM 671 N N . THR A 1 86 ? 15.177 -1.758 -15.246 1.00 87.19 86 THR A N 1
ATOM 672 C CA . THR A 1 86 ? 15.899 -3.009 -15.563 1.00 87.19 86 THR A CA 1
ATOM 673 C C . THR A 1 86 ? 14.994 -4.154 -16.003 1.00 87.19 86 THR A C 1
ATOM 675 O O . THR A 1 86 ? 15.419 -4.971 -16.816 1.00 87.19 86 THR A O 1
ATOM 678 N N . ALA A 1 87 ? 13.770 -4.234 -15.479 1.00 82.56 87 ALA A N 1
ATOM 679 C CA . ALA A 1 87 ? 12.824 -5.304 -15.793 1.00 82.56 87 ALA A CA 1
ATOM 680 C C . ALA A 1 87 ? 12.229 -5.169 -17.204 1.00 82.56 87 ALA A C 1
ATOM 682 O O . ALA A 1 87 ? 11.912 -6.177 -17.829 1.00 82.56 87 ALA A O 1
ATOM 683 N N . PHE A 1 88 ? 12.137 -3.940 -17.719 1.00 82.81 88 PHE A N 1
ATOM 684 C CA . PHE A 1 88 ? 11.563 -3.627 -19.029 1.00 82.81 88 PHE A CA 1
ATOM 685 C C . PHE A 1 88 ? 12.532 -2.732 -19.809 1.00 82.81 88 PHE A C 1
ATOM 687 O O . PHE A 1 88 ? 12.311 -1.523 -19.881 1.00 82.81 88 PHE A O 1
ATOM 694 N N . PRO A 1 89 ? 13.649 -3.269 -20.330 1.00 80.88 89 PRO A N 1
ATOM 695 C CA . PRO A 1 89 ? 14.716 -2.459 -20.912 1.00 80.88 89 PRO A CA 1
ATOM 696 C C . PRO A 1 89 ? 14.485 -2.082 -22.384 1.00 80.88 89 PRO A C 1
ATOM 698 O O . PRO A 1 89 ? 15.253 -1.287 -22.919 1.00 80.88 89 PRO A O 1
ATOM 701 N N . SER A 1 90 ? 13.492 -2.662 -23.075 1.00 86.12 90 SER A N 1
ATOM 702 C CA . SER A 1 90 ? 13.298 -2.405 -24.508 1.00 86.12 90 SER A CA 1
ATOM 703 C C . SER A 1 90 ? 12.464 -1.148 -24.770 1.00 86.12 90 SER A C 1
ATOM 705 O O . SER A 1 90 ? 11.658 -0.726 -23.943 1.0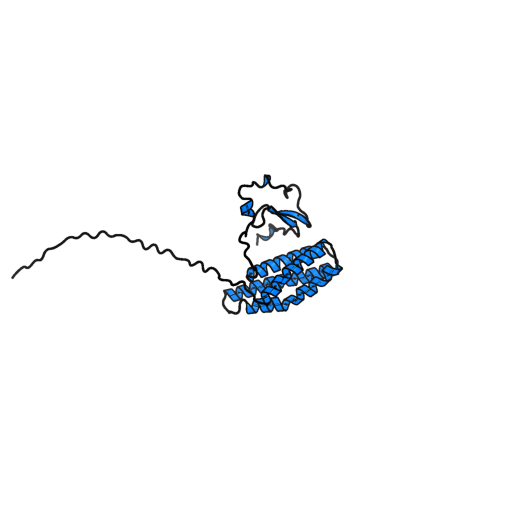0 86.12 90 SER A O 1
ATOM 707 N N . GLU A 1 91 ? 12.595 -0.573 -25.964 1.00 88.75 91 GLU A N 1
ATOM 708 C CA . GLU A 1 91 ? 11.732 0.521 -26.441 1.00 88.75 91 GLU A CA 1
ATOM 709 C C . GLU A 1 91 ? 10.484 0.009 -27.174 1.00 88.75 91 GLU A C 1
ATOM 711 O O . GLU A 1 91 ? 9.866 0.718 -27.969 1.00 88.75 91 GLU A O 1
ATOM 716 N N . SER A 1 92 ? 10.098 -1.247 -26.934 1.00 91.06 92 SER A N 1
ATOM 717 C CA . SER A 1 92 ? 8.830 -1.746 -27.452 1.00 91.06 92 SER A CA 1
ATOM 718 C C . SER A 1 92 ? 7.665 -0.952 -26.848 1.00 91.06 92 SER A C 1
ATOM 720 O O . SER A 1 92 ? 7.733 -0.448 -25.720 1.00 91.06 92 SER A O 1
ATOM 722 N N . ALA A 1 93 ? 6.566 -0.845 -27.597 1.00 88.31 93 ALA A N 1
ATOM 723 C CA . ALA A 1 93 ? 5.366 -0.165 -27.115 1.00 88.31 93 ALA A CA 1
ATOM 724 C C . ALA A 1 93 ? 4.842 -0.788 -25.807 1.00 88.31 93 ALA A C 1
ATOM 726 O O . ALA A 1 93 ? 4.395 -0.061 -24.924 1.00 88.31 93 ALA A O 1
ATOM 727 N N . ILE A 1 94 ? 4.959 -2.114 -25.668 1.00 85.69 94 ILE A N 1
ATOM 728 C CA . ILE A 1 94 ? 4.547 -2.865 -24.476 1.00 85.69 94 ILE A CA 1
ATOM 729 C C . ILE A 1 94 ? 5.414 -2.474 -23.277 1.00 85.69 94 ILE A C 1
ATOM 731 O O . ILE A 1 94 ? 4.877 -2.008 -22.278 1.00 85.69 94 ILE A O 1
ATOM 735 N N . ASP A 1 95 ? 6.743 -2.574 -23.379 1.00 84.12 95 ASP A N 1
ATOM 736 C CA . ASP A 1 95 ? 7.645 -2.222 -22.272 1.00 84.12 95 ASP A CA 1
ATOM 737 C C . ASP A 1 95 ? 7.494 -0.755 -21.859 1.00 84.12 95 ASP A C 1
ATOM 739 O O . ASP A 1 95 ? 7.483 -0.433 -20.672 1.00 84.12 95 ASP A O 1
ATOM 743 N N . THR A 1 96 ? 7.315 0.139 -22.832 1.00 88.38 96 THR A N 1
ATOM 744 C CA . THR A 1 96 ? 7.087 1.566 -22.578 1.00 88.38 96 THR A CA 1
ATOM 745 C C . THR A 1 96 ? 5.805 1.798 -21.778 1.00 88.38 96 THR A C 1
ATOM 747 O O . THR A 1 96 ? 5.821 2.531 -20.784 1.00 88.38 96 THR A O 1
ATOM 750 N N . GLN A 1 97 ? 4.701 1.155 -22.174 1.00 87.44 97 GLN A N 1
ATOM 751 C CA . GLN A 1 97 ? 3.429 1.224 -21.450 1.00 87.44 97 GLN A CA 1
ATOM 752 C C . GLN A 1 97 ? 3.541 0.611 -20.051 1.00 87.44 97 GLN A C 1
ATOM 754 O O . GLN A 1 97 ? 3.057 1.206 -19.088 1.00 87.44 97 GLN A O 1
ATOM 759 N N . THR A 1 98 ? 4.242 -0.515 -19.907 1.00 87.38 98 THR A N 1
ATOM 760 C CA . THR A 1 98 ? 4.466 -1.160 -18.608 1.00 87.38 98 THR A CA 1
ATOM 761 C C . THR A 1 98 ? 5.286 -0.273 -17.672 1.00 87.38 98 THR A C 1
ATOM 763 O O . THR A 1 98 ? 4.883 -0.055 -16.530 1.00 87.38 98 THR A O 1
ATOM 766 N N . ARG A 1 99 ? 6.384 0.337 -18.146 1.00 89.50 99 ARG A N 1
ATOM 767 C CA . ARG A 1 99 ? 7.157 1.316 -17.356 1.00 89.50 99 ARG A CA 1
ATOM 768 C C . ARG A 1 99 ? 6.298 2.505 -16.931 1.00 89.50 99 ARG A C 1
ATOM 770 O O . ARG A 1 99 ? 6.438 2.983 -15.807 1.00 89.50 99 ARG A O 1
ATOM 777 N N . PHE A 1 100 ? 5.424 2.993 -17.812 1.00 90.94 100 PHE A N 1
ATOM 778 C CA . PHE A 1 100 ? 4.508 4.084 -17.485 1.00 90.94 100 PHE A CA 1
ATOM 779 C C . PHE A 1 100 ? 3.522 3.686 -16.378 1.00 90.94 100 PHE A C 1
ATOM 781 O O . PHE A 1 100 ? 3.408 4.407 -15.387 1.00 90.94 100 PHE A O 1
ATOM 788 N N . ALA A 1 101 ? 2.881 2.519 -16.496 1.00 89.88 101 ALA A N 1
ATOM 789 C CA . ALA A 1 101 ? 1.972 1.990 -15.479 1.00 89.88 101 ALA A CA 1
ATOM 790 C C . ALA A 1 101 ? 2.675 1.794 -14.124 1.00 89.88 101 ALA A C 1
ATOM 792 O O . ALA A 1 101 ? 2.172 2.228 -13.090 1.00 89.88 101 ALA A O 1
ATOM 793 N N . LEU A 1 102 ? 3.885 1.227 -14.128 1.00 92.94 102 LEU A N 1
ATOM 794 C CA . LEU A 1 102 ? 4.686 1.041 -12.917 1.00 92.94 102 LEU A CA 1
ATOM 795 C C . LEU A 1 102 ? 5.047 2.371 -12.254 1.00 92.94 102 LEU A C 1
ATOM 797 O O . LEU A 1 102 ? 4.878 2.520 -11.046 1.00 92.94 102 LEU A O 1
ATOM 801 N N . ARG A 1 103 ? 5.504 3.367 -13.024 1.00 95.00 103 ARG A N 1
ATOM 802 C CA . ARG A 1 103 ? 5.825 4.701 -12.486 1.00 95.00 103 ARG A CA 1
ATOM 803 C C . ARG A 1 103 ? 4.591 5.417 -11.948 1.00 95.00 103 ARG A C 1
ATOM 805 O O . ARG A 1 103 ? 4.698 6.126 -10.949 1.00 95.00 103 ARG A O 1
ATOM 812 N N . TYR A 1 104 ? 3.435 5.220 -12.579 1.00 94.75 104 TYR A N 1
ATOM 813 C CA . TYR A 1 104 ? 2.167 5.743 -12.086 1.00 94.75 104 TYR A CA 1
ATOM 814 C C . TYR A 1 104 ? 1.825 5.171 -10.702 1.00 94.75 104 TYR A C 1
ATOM 816 O O . TYR A 1 104 ? 1.573 5.942 -9.775 1.00 94.75 104 TYR A O 1
ATOM 824 N N . GLU A 1 105 ? 1.904 3.849 -10.523 1.00 95.56 105 GLU A N 1
ATOM 825 C CA . GLU A 1 105 ? 1.641 3.217 -9.221 1.00 95.56 105 GLU A CA 1
ATOM 826 C C . GLU A 1 105 ? 2.691 3.595 -8.163 1.00 95.56 105 GLU A C 1
ATOM 828 O O . GLU A 1 105 ? 2.335 3.865 -7.018 1.00 95.56 105 GLU A O 1
ATOM 833 N N . VAL A 1 106 ? 3.969 3.741 -8.540 1.00 96.75 106 VAL A N 1
ATOM 834 C CA . VAL A 1 106 ? 5.023 4.277 -7.651 1.00 96.75 106 VAL A CA 1
ATOM 835 C C . VAL A 1 106 ? 4.687 5.695 -7.183 1.00 96.75 106 VAL A C 1
ATOM 837 O O . VAL A 1 106 ? 4.826 6.011 -6.001 1.00 96.75 106 VAL A O 1
ATOM 840 N N . GLY A 1 107 ? 4.214 6.552 -8.091 1.00 97.06 107 GLY A N 1
ATOM 841 C CA . GLY A 1 107 ? 3.777 7.905 -7.757 1.00 97.06 107 GLY A CA 1
ATOM 842 C C . GLY A 1 107 ? 2.603 7.913 -6.777 1.00 97.06 107 GLY A C 1
ATOM 843 O O . GLY A 1 107 ? 2.625 8.667 -5.804 1.00 97.06 107 GLY A O 1
ATOM 844 N N . ARG A 1 108 ? 1.604 7.043 -6.984 1.00 97.75 108 ARG A N 1
ATOM 845 C CA . ARG A 1 108 ? 0.472 6.887 -6.053 1.00 97.75 108 ARG A CA 1
ATOM 846 C C . ARG A 1 108 ? 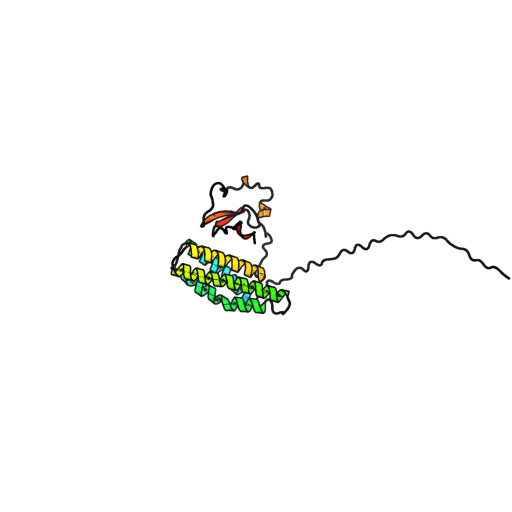0.913 6.368 -4.689 1.00 97.75 108 ARG A C 1
ATOM 848 O O . ARG A 1 108 ? 0.488 6.922 -3.678 1.00 97.75 108 ARG A O 1
ATOM 855 N N . PHE A 1 109 ? 1.785 5.361 -4.671 1.00 98.06 109 PHE A N 1
ATOM 856 C CA . PHE A 1 109 ? 2.352 4.788 -3.455 1.00 98.06 109 PHE A CA 1
ATOM 857 C C . PHE A 1 109 ? 3.041 5.869 -2.618 1.00 98.06 109 PHE A C 1
ATOM 859 O O . PHE A 1 109 ? 2.650 6.113 -1.480 1.00 98.06 109 PHE A O 1
ATOM 866 N N . PHE A 1 110 ? 4.009 6.591 -3.191 1.00 98.19 110 PHE A N 1
ATOM 867 C CA . PHE A 1 110 ? 4.743 7.612 -2.440 1.00 98.19 110 PHE A CA 1
ATOM 868 C C . PHE A 1 110 ? 3.908 8.855 -2.136 1.00 98.19 110 PHE A C 1
ATOM 870 O O . PHE A 1 110 ? 4.079 9.451 -1.076 1.00 98.19 110 PHE A O 1
ATOM 877 N N . GLY A 1 111 ? 2.949 9.210 -2.995 1.00 98.19 111 GLY A N 1
ATOM 878 C CA . GLY A 1 111 ? 1.961 10.241 -2.680 1.00 98.19 111 GLY A CA 1
ATOM 879 C C . GLY A 1 111 ? 1.133 9.899 -1.436 1.00 98.19 111 GLY A C 1
ATOM 880 O O . GLY A 1 111 ? 0.869 10.775 -0.614 1.00 98.19 111 GLY A O 1
ATOM 881 N N . ALA A 1 112 ? 0.772 8.627 -1.256 1.00 98.31 112 ALA A N 1
ATOM 882 C CA . ALA A 1 112 ? 0.088 8.152 -0.057 1.00 98.31 112 ALA A CA 1
ATOM 883 C C . ALA A 1 112 ? 1.022 8.061 1.164 1.00 98.31 112 ALA A C 1
ATOM 885 O O . ALA A 1 112 ? 0.595 8.381 2.268 1.00 98.31 112 ALA A O 1
ATOM 886 N N . VAL A 1 113 ? 2.310 7.746 0.981 1.00 98.62 113 VAL A N 1
ATOM 887 C CA . VAL A 1 113 ? 3.321 7.836 2.057 1.00 98.62 113 VAL A CA 1
ATOM 888 C C . VAL A 1 113 ? 3.466 9.273 2.580 1.00 98.62 113 VAL A C 1
ATOM 890 O O . VAL A 1 113 ? 3.579 9.480 3.788 1.00 98.62 113 VAL A O 1
ATOM 893 N N . GLU A 1 114 ? 3.410 10.287 1.709 1.00 98.56 114 GLU A N 1
ATOM 894 C CA . GLU A 1 114 ? 3.382 11.690 2.156 1.00 98.56 114 GLU A CA 1
ATOM 895 C C . GLU A 1 114 ? 2.143 12.028 2.978 1.00 98.56 114 GLU A C 1
ATOM 897 O O . GLU A 1 114 ? 2.229 12.792 3.940 1.00 98.56 114 GLU A O 1
ATOM 902 N N . ARG A 1 115 ? 0.984 11.491 2.583 1.00 98.31 115 ARG A N 1
ATOM 903 C CA . ARG A 1 115 ? -0.262 11.680 3.328 1.00 98.31 115 ARG A CA 1
ATOM 904 C C . ARG A 1 115 ? -0.195 11.008 4.691 1.00 98.31 115 ARG A C 1
ATOM 906 O O . ARG A 1 115 ? -0.481 11.678 5.676 1.00 98.31 115 ARG A O 1
ATOM 913 N N . LEU A 1 116 ? 0.317 9.776 4.758 1.00 98.44 116 LEU A N 1
ATOM 914 C CA . LEU A 1 116 ? 0.568 9.078 6.017 1.00 98.44 116 LEU A CA 1
ATOM 915 C C . LEU A 1 116 ? 1.462 9.912 6.936 1.00 98.44 116 LEU A C 1
ATOM 917 O O . LEU A 1 116 ? 1.138 10.089 8.103 1.00 98.44 116 LEU A O 1
ATOM 921 N N . LYS A 1 117 ? 2.552 10.489 6.413 1.00 98.50 117 LYS A N 1
ATOM 922 C CA . LYS A 1 117 ? 3.422 11.364 7.210 1.00 98.50 117 LYS A CA 1
ATOM 923 C C . LYS A 1 117 ? 2.642 12.528 7.834 1.00 98.50 117 LYS A C 1
ATOM 925 O O . LYS A 1 117 ? 2.772 12.776 9.026 1.00 98.50 117 LYS A O 1
ATOM 930 N N . ARG A 1 118 ? 1.821 13.225 7.041 1.00 98.38 118 ARG A N 1
ATOM 931 C CA . ARG A 1 118 ? 0.995 14.340 7.539 1.00 98.38 118 ARG A CA 1
ATOM 932 C C . ARG A 1 118 ? -0.022 13.870 8.576 1.00 98.38 118 ARG A C 1
ATOM 934 O O . ARG A 1 118 ? -0.189 14.553 9.577 1.00 98.38 118 ARG A O 1
ATOM 941 N N . ALA A 1 119 ? -0.648 12.717 8.345 1.00 97.88 119 ALA A N 1
ATOM 942 C CA . ALA A 1 119 ? -1.587 12.103 9.276 1.00 97.88 119 ALA A CA 1
ATOM 943 C C . ALA A 1 119 ? -0.921 11.780 10.618 1.00 97.88 119 ALA A C 1
ATOM 945 O O . ALA A 1 119 ? -1.502 12.034 11.666 1.00 97.88 119 ALA A O 1
ATOM 946 N N . VAL A 1 120 ? 0.323 11.292 10.603 1.00 98.00 120 VAL A N 1
ATOM 947 C CA . VAL A 1 120 ? 1.106 11.069 11.825 1.00 98.00 120 VAL A CA 1
ATOM 948 C C . VAL A 1 120 ? 1.432 12.377 12.534 1.00 98.00 120 VAL A C 1
ATOM 950 O O . VAL A 1 120 ? 1.236 12.472 13.745 1.00 98.00 120 VAL A O 1
ATOM 953 N N . ASP A 1 121 ? 1.883 13.392 11.793 1.00 97.88 121 ASP A N 1
ATOM 954 C CA . ASP A 1 121 ? 2.204 14.709 12.355 1.00 97.88 121 ASP A CA 1
ATOM 955 C C . ASP A 1 121 ? 0.975 15.337 13.049 1.00 97.88 121 ASP A C 1
ATOM 957 O O . ASP A 1 121 ? 1.114 15.997 14.080 1.00 97.88 121 ASP A O 1
ATOM 961 N N . SER A 1 122 ? -0.234 15.100 12.523 1.00 97.88 122 SER A N 1
ATOM 962 C CA . SER A 1 122 ? -1.501 15.557 13.112 1.00 97.88 122 SER A CA 1
ATOM 963 C C . SER A 1 122 ? -2.183 14.548 14.042 1.00 97.88 122 SER A C 1
ATOM 965 O O . SER A 1 122 ? -3.220 14.882 14.613 1.00 97.88 122 SER A O 1
ATOM 967 N N . ARG A 1 123 ? -1.635 13.334 14.194 1.00 97.62 123 ARG A N 1
ATOM 968 C CA . ARG A 1 123 ? -2.271 12.183 14.868 1.00 97.62 123 ARG A CA 1
ATOM 969 C C . ARG A 1 123 ? -3.710 11.920 14.406 1.00 97.62 123 ARG A C 1
ATOM 971 O O . ARG A 1 123 ? -4.598 11.639 15.208 1.00 97.62 123 ARG A O 1
ATOM 978 N N . ASP A 1 124 ? -3.941 12.042 13.105 1.00 97.19 124 ASP A N 1
ATOM 979 C CA . ASP A 1 124 ? -5.230 11.760 12.479 1.00 97.19 124 ASP A CA 1
ATOM 980 C C . ASP A 1 124 ? -5.294 10.284 12.085 1.00 97.19 124 ASP A C 1
ATOM 982 O O . ASP A 1 124 ? -4.700 9.857 11.092 1.00 97.19 124 ASP A O 1
ATOM 986 N N . ILE A 1 125 ? -5.999 9.494 12.893 1.00 95.69 125 ILE A N 1
ATOM 987 C CA . ILE A 1 125 ? -6.105 8.054 12.672 1.00 95.69 125 ILE A CA 1
ATOM 988 C C . ILE A 1 125 ? -6.883 7.708 11.398 1.00 95.69 125 ILE A C 1
ATOM 990 O O . ILE A 1 125 ? -6.499 6.787 10.682 1.00 95.69 125 ILE A O 1
ATOM 994 N N . GLY A 1 126 ? -7.917 8.482 11.058 1.00 92.69 126 GLY A N 1
ATOM 995 C CA . GLY A 1 126 ? -8.717 8.236 9.860 1.00 92.69 126 GLY A CA 1
ATOM 996 C C . GLY A 1 126 ? -7.911 8.481 8.585 1.00 92.69 126 GLY A C 1
ATOM 997 O O . GLY A 1 126 ? -7.942 7.667 7.659 1.00 92.69 126 GLY A O 1
ATOM 998 N N . GLU A 1 127 ? -7.129 9.563 8.546 1.00 96.25 127 GLU A N 1
ATOM 999 C CA . GLU A 1 127 ? -6.234 9.830 7.413 1.00 96.25 127 GLU A CA 1
ATOM 1000 C C . GLU A 1 127 ? -5.066 8.830 7.362 1.00 96.25 127 GLU A C 1
ATOM 1002 O O . GLU A 1 127 ? -4.625 8.467 6.267 1.00 96.25 127 GLU A O 1
ATOM 1007 N N . ALA A 1 128 ? -4.576 8.337 8.507 1.00 96.69 128 ALA A N 1
ATOM 1008 C CA . ALA A 1 128 ? -3.539 7.304 8.548 1.00 96.69 128 ALA A CA 1
ATOM 1009 C C . ALA A 1 128 ? -4.037 5.982 7.940 1.00 96.69 128 ALA A C 1
ATOM 1011 O O . ALA A 1 128 ? -3.355 5.406 7.089 1.00 96.69 128 ALA A O 1
ATOM 1012 N N . GLU A 1 129 ? -5.249 5.549 8.294 1.00 94.75 129 GLU A N 1
ATOM 1013 C CA . GLU A 1 129 ? -5.901 4.361 7.728 1.00 94.75 129 GLU A CA 1
ATOM 1014 C C . GLU A 1 129 ? -6.168 4.501 6.230 1.00 94.75 129 GLU A C 1
ATOM 1016 O O . GLU A 1 129 ? -5.813 3.617 5.445 1.00 94.75 129 GLU A O 1
ATOM 1021 N N . ALA A 1 130 ? -6.733 5.636 5.808 1.00 93.69 130 ALA A N 1
ATOM 1022 C CA . ALA A 1 130 ? -6.987 5.911 4.397 1.00 93.69 130 ALA A CA 1
ATOM 1023 C C . ALA A 1 130 ? -5.682 5.944 3.583 1.00 93.69 130 ALA A C 1
ATOM 1025 O O . ALA A 1 130 ? -5.611 5.420 2.465 1.00 93.69 130 ALA A O 1
ATOM 1026 N N . SER A 1 131 ? -4.624 6.527 4.152 1.00 96.88 131 SER A N 1
ATOM 1027 C CA . SER A 1 131 ? -3.295 6.549 3.541 1.00 96.88 131 SER A CA 1
ATOM 1028 C C . SER A 1 131 ? -2.709 5.146 3.437 1.00 96.88 131 SER A C 1
ATOM 1030 O O . SER A 1 131 ? -2.237 4.777 2.363 1.00 96.88 131 SER A O 1
ATOM 1032 N N . PHE A 1 132 ? -2.790 4.340 4.499 1.00 97.06 132 PHE A N 1
ATOM 1033 C CA . PHE A 1 132 ? -2.358 2.943 4.489 1.00 97.06 132 PHE A CA 1
ATOM 1034 C C . PHE A 1 132 ? -3.086 2.128 3.416 1.00 97.06 132 PHE A C 1
ATOM 1036 O O . PHE A 1 132 ? -2.436 1.469 2.605 1.00 97.06 132 PHE A O 1
ATOM 1043 N N . ALA A 1 133 ? -4.414 2.238 3.327 1.00 94.75 133 ALA A N 1
ATOM 1044 C CA . ALA A 1 133 ? -5.196 1.564 2.293 1.00 94.75 133 ALA A CA 1
ATOM 1045 C C . ALA A 1 133 ? -4.705 1.925 0.880 1.00 94.75 133 ALA A C 1
ATOM 1047 O O . ALA A 1 133 ? -4.504 1.051 0.033 1.00 94.75 133 ALA A O 1
ATOM 1048 N N . GLN A 1 134 ? -4.441 3.211 0.628 1.00 96.12 134 GLN A N 1
ATOM 1049 C CA . GLN A 1 134 ? -3.933 3.667 -0.664 1.00 96.12 134 GLN A CA 1
ATOM 1050 C C . GLN A 1 134 ? -2.495 3.192 -0.938 1.00 96.12 134 GLN A C 1
ATOM 1052 O O . GLN A 1 134 ? -2.192 2.853 -2.088 1.00 96.12 134 GLN A O 1
ATOM 1057 N N . ILE A 1 135 ? -1.622 3.141 0.075 1.00 97.81 135 ILE A N 1
ATOM 1058 C CA . ILE A 1 135 ? -0.270 2.563 -0.025 1.00 97.81 135 ILE A CA 1
ATOM 1059 C C . ILE A 1 135 ? -0.383 1.093 -0.447 1.00 97.81 135 ILE A C 1
ATOM 1061 O O . ILE A 1 135 ? 0.183 0.710 -1.472 1.00 97.81 135 ILE A O 1
ATOM 1065 N N . SER A 1 136 ? -1.177 0.304 0.278 1.00 95.81 136 SER A N 1
ATOM 1066 C CA . SER A 1 136 ? -1.359 -1.133 0.051 1.00 95.81 136 SER A CA 1
ATOM 1067 C C . SER A 1 136 ? -1.929 -1.446 -1.333 1.00 95.81 136 SER A C 1
ATOM 1069 O O . SER A 1 136 ? -1.389 -2.294 -2.041 1.00 95.81 136 SER A O 1
ATOM 1071 N N . ILE A 1 137 ? -2.951 -0.708 -1.783 1.00 93.62 137 ILE A N 1
ATOM 1072 C CA . ILE A 1 137 ? -3.531 -0.883 -3.127 1.00 93.62 137 ILE A CA 1
ATOM 1073 C C . ILE A 1 137 ? -2.511 -0.558 -4.224 1.00 93.62 137 ILE A C 1
ATOM 1075 O O . ILE A 1 137 ? -2.397 -1.295 -5.203 1.00 93.62 137 ILE A O 1
ATOM 1079 N N . SER A 1 138 ? -1.779 0.551 -4.085 1.00 95.25 138 SER A N 1
ATOM 1080 C CA . SER A 1 138 ? -0.792 0.956 -5.101 1.00 95.25 138 SER A CA 1
ATOM 1081 C C . SER A 1 138 ? 0.366 -0.046 -5.156 1.00 95.25 138 SER A C 1
ATOM 1083 O O . SER A 1 138 ? 0.865 -0.371 -6.232 1.00 95.25 138 SER A O 1
ATOM 1085 N N . PHE A 1 139 ? 0.764 -0.584 -3.999 1.00 96.31 139 PHE A N 1
ATOM 1086 C CA . PHE A 1 139 ? 1.785 -1.620 -3.903 1.00 96.31 139 PHE A CA 1
ATOM 1087 C C . PHE A 1 139 ? 1.343 -2.937 -4.552 1.00 96.31 139 PHE A C 1
ATOM 1089 O O . PHE A 1 139 ? 2.073 -3.463 -5.387 1.00 96.31 139 PHE A O 1
ATOM 1096 N N . ASP A 1 140 ? 0.139 -3.431 -4.249 1.00 91.94 140 ASP A N 1
ATOM 1097 C CA . ASP A 1 140 ? -0.439 -4.629 -4.878 1.00 91.94 140 ASP A CA 1
ATOM 1098 C C . ASP A 1 140 ? -0.486 -4.492 -6.409 1.00 91.94 140 ASP A C 1
ATOM 1100 O O . ASP A 1 140 ? 0.012 -5.352 -7.141 1.00 91.94 140 ASP A O 1
ATOM 1104 N N . ARG A 1 141 ? -0.985 -3.356 -6.914 1.00 90.94 141 ARG A N 1
ATOM 1105 C CA . ARG A 1 141 ? -1.012 -3.069 -8.358 1.00 90.94 141 ARG A CA 1
ATOM 1106 C C . ARG A 1 141 ? 0.383 -3.029 -8.969 1.00 90.94 141 ARG A C 1
ATOM 1108 O O . ARG A 1 141 ? 0.574 -3.567 -10.061 1.00 90.94 141 ARG A O 1
ATOM 1115 N N . TYR A 1 142 ? 1.358 -2.451 -8.267 1.00 93.75 142 TYR A N 1
ATOM 1116 C CA . TYR A 1 142 ? 2.752 -2.461 -8.702 1.00 93.75 142 TYR A CA 1
ATOM 1117 C C . TYR A 1 142 ? 3.306 -3.887 -8.790 1.00 93.75 142 TYR A C 1
ATOM 1119 O O . TYR A 1 142 ? 3.920 -4.241 -9.796 1.00 93.75 142 TYR A O 1
ATOM 1127 N N . LEU A 1 143 ? 3.070 -4.725 -7.774 1.00 91.50 143 LEU A N 1
ATOM 1128 C CA . LEU A 1 143 ? 3.521 -6.118 -7.782 1.00 91.50 143 LEU A CA 1
ATOM 1129 C C . LEU A 1 143 ? 2.904 -6.905 -8.944 1.00 91.50 143 LEU A C 1
ATOM 1131 O O . LEU A 1 143 ? 3.605 -7.688 -9.588 1.00 91.50 143 LEU A O 1
ATOM 1135 N N . LYS A 1 144 ? 1.618 -6.673 -9.244 1.00 86.38 144 LYS A N 1
ATOM 1136 C CA . LYS A 1 144 ? 0.914 -7.307 -10.372 1.00 86.38 144 LYS A CA 1
ATOM 1137 C C . LYS A 1 144 ? 1.508 -6.868 -11.705 1.00 86.38 144 LYS A C 1
ATOM 1139 O O . LYS A 1 144 ? 1.909 -7.713 -12.499 1.00 86.38 144 LYS A O 1
ATOM 1144 N N . ALA A 1 145 ? 1.622 -5.559 -11.927 1.00 85.69 145 ALA A N 1
ATOM 1145 C CA . ALA A 1 145 ? 2.174 -5.005 -13.162 1.00 85.69 145 ALA A CA 1
ATOM 1146 C C . ALA A 1 145 ? 3.653 -5.378 -13.371 1.00 85.69 145 ALA A C 1
ATOM 1148 O O . ALA A 1 145 ? 4.098 -5.546 -14.503 1.00 85.69 145 ALA A O 1
ATOM 1149 N N . GLY A 1 146 ? 4.411 -5.526 -12.282 1.00 85.88 146 GLY A N 1
ATOM 1150 C CA . GLY A 1 146 ? 5.812 -5.935 -12.310 1.00 85.88 146 GLY A CA 1
ATOM 1151 C C . GLY A 1 146 ? 6.012 -7.446 -12.410 1.00 85.88 146 GLY A C 1
ATOM 1152 O O . GLY A 1 146 ? 7.139 -7.888 -12.556 1.00 85.88 146 GLY A O 1
ATOM 1153 N N . ASN A 1 147 ? 4.961 -8.264 -12.330 1.00 83.50 147 ASN A N 1
ATOM 1154 C CA . ASN A 1 147 ? 5.100 -9.718 -12.209 1.00 83.50 147 ASN A CA 1
ATOM 1155 C C . ASN A 1 147 ? 6.034 -10.134 -11.048 1.00 83.50 147 ASN A C 1
ATOM 1157 O O . ASN A 1 147 ? 6.990 -10.900 -11.205 1.00 83.50 147 ASN A O 1
ATOM 1161 N N . LEU A 1 148 ? 5.772 -9.572 -9.867 1.00 86.38 148 LEU A N 1
ATOM 1162 C CA . LEU A 1 148 ? 6.582 -9.767 -8.664 1.00 86.38 148 LEU A CA 1
ATOM 1163 C C . LEU A 1 148 ? 6.020 -10.790 -7.671 1.00 86.38 148 LEU A C 1
ATOM 1165 O O . LEU A 1 148 ? 6.683 -11.060 -6.668 1.00 86.38 148 LEU A O 1
ATOM 1169 N N . TYR A 1 149 ? 4.851 -11.376 -7.933 1.00 80.38 149 TYR A N 1
ATOM 1170 C CA . TYR A 1 149 ? 4.342 -12.488 -7.129 1.00 80.38 149 TYR A CA 1
ATOM 1171 C C . TYR A 1 149 ? 5.216 -13.723 -7.354 1.00 80.38 149 TYR A C 1
ATOM 1173 O O . TYR A 1 149 ? 5.408 -14.164 -8.484 1.00 80.38 149 TYR A O 1
ATOM 1181 N N . GLU A 1 150 ? 5.777 -14.265 -6.271 1.00 62.44 150 GLU A N 1
ATOM 1182 C CA . GLU A 1 150 ? 6.668 -15.435 -6.331 1.00 62.44 150 GLU A CA 1
ATOM 1183 C C . GLU A 1 150 ? 5.922 -16.709 -6.724 1.00 62.44 150 GLU A C 1
ATOM 1185 O O . GLU A 1 150 ? 6.496 -17.604 -7.341 1.00 62.44 150 GLU A O 1
ATOM 1190 N N . GLN A 1 151 ? 4.653 -16.796 -6.339 1.00 55.16 151 GLN A N 1
ATOM 1191 C CA . GLN A 1 151 ? 3.813 -17.965 -6.509 1.00 55.16 151 GLN A CA 1
ATOM 1192 C C . GLN A 1 151 ? 2.413 -17.472 -6.858 1.00 55.16 151 GLN A C 1
ATOM 1194 O O . GLN A 1 151 ? 1.783 -16.755 -6.083 1.00 55.16 151 GLN A O 1
ATOM 1199 N N . TYR A 1 152 ? 1.928 -17.859 -8.036 1.00 48.38 152 TYR A N 1
ATOM 1200 C CA . TYR A 1 152 ? 0.496 -18.056 -8.192 1.00 48.38 152 TYR A CA 1
ATOM 1201 C C . TYR A 1 152 ? 0.153 -19.196 -7.232 1.00 48.38 152 TYR A C 1
ATOM 1203 O O . TYR A 1 152 ? 0.565 -20.331 -7.475 1.00 48.38 152 TYR A O 1
ATOM 1211 N N . ASP A 1 153 ? -0.522 -18.904 -6.120 1.00 48.78 153 ASP A N 1
ATOM 1212 C CA . ASP A 1 153 ? -1.166 -19.966 -5.352 1.00 48.78 153 ASP A CA 1
ATOM 1213 C C . ASP A 1 153 ? -2.071 -20.725 -6.344 1.00 48.78 153 ASP A C 1
ATOM 1215 O O . ASP A 1 153 ? -2.916 -20.090 -6.983 1.00 48.78 153 ASP A O 1
ATOM 1219 N N . PRO A 1 154 ? -1.889 -22.042 -6.578 1.00 51.50 154 PRO A N 1
ATOM 1220 C CA . PRO A 1 154 ? -2.777 -22.791 -7.469 1.00 51.50 154 PRO A CA 1
ATOM 1221 C C . PRO A 1 154 ? -4.241 -22.698 -7.010 1.00 51.50 154 PRO A C 1
ATOM 1223 O O . PRO A 1 154 ? -5.164 -22.828 -7.822 1.00 51.50 154 PRO A O 1
ATOM 1226 N N . ILE A 1 155 ? -4.458 -22.403 -5.726 1.00 56.62 155 ILE A N 1
ATOM 1227 C CA . ILE A 1 155 ? -5.730 -21.972 -5.164 1.00 56.62 155 ILE A CA 1
ATOM 1228 C C . ILE A 1 155 ? -5.824 -20.446 -5.317 1.00 56.62 155 ILE A C 1
ATOM 1230 O O . ILE A 1 155 ? -5.768 -19.676 -4.367 1.00 56.62 155 ILE A O 1
ATOM 1234 N N . VAL A 1 156 ? -6.012 -19.999 -6.559 1.00 62.53 156 VAL A N 1
ATOM 1235 C CA . VAL A 1 156 ? -6.258 -18.578 -6.887 1.00 62.53 156 VAL A CA 1
ATOM 1236 C C . VAL A 1 156 ? -7.586 -18.093 -6.300 1.00 62.53 156 VAL A C 1
ATOM 1238 O O . VAL A 1 156 ? -7.831 -16.896 -6.204 1.00 62.53 156 VAL A O 1
ATOM 1241 N N . SER A 1 157 ? -8.470 -19.030 -5.956 1.00 71.56 157 SER A N 1
ATOM 1242 C CA . SER A 1 157 ? -9.794 -18.735 -5.449 1.00 71.56 157 SER A CA 1
ATOM 1243 C C . SER A 1 157 ? -10.229 -19.761 -4.410 1.00 71.56 157 SER A C 1
ATOM 1245 O O . SER A 1 157 ? -10.343 -20.951 -4.721 1.00 71.56 157 SER A O 1
ATOM 1247 N N . THR A 1 158 ? -10.516 -19.298 -3.194 1.00 79.00 158 THR A N 1
ATOM 1248 C CA . THR A 1 158 ? -11.205 -20.090 -2.173 1.00 79.00 158 THR A CA 1
ATOM 1249 C C . THR A 1 158 ? -12.671 -20.313 -2.518 1.00 79.00 158 THR A C 1
ATOM 1251 O O . THR A 1 158 ? -13.273 -21.226 -1.970 1.00 79.00 158 THR A O 1
ATOM 1254 N N . GLU A 1 159 ? -13.236 -19.565 -3.472 1.00 80.31 159 GLU A N 1
ATOM 1255 C CA . GLU A 1 159 ? -14.617 -19.715 -3.951 1.00 80.31 159 GLU A CA 1
ATOM 1256 C C . GLU A 1 159 ? -14.938 -21.146 -4.384 1.00 80.31 159 GLU A C 1
ATOM 1258 O O . GLU A 1 159 ? -16.030 -21.632 -4.104 1.00 80.31 159 GLU A O 1
ATOM 1263 N N . LYS A 1 160 ? -13.957 -21.855 -4.959 1.00 84.00 160 LYS A N 1
ATOM 1264 C CA . LYS A 1 160 ? -14.079 -23.270 -5.344 1.00 84.00 160 LYS A CA 1
ATOM 1265 C C . LYS A 1 160 ? -14.433 -24.184 -4.168 1.00 84.00 160 LYS A C 1
ATOM 1267 O O . LYS A 1 160 ? -15.115 -25.184 -4.351 1.00 84.00 160 LYS A O 1
ATOM 1272 N N . PHE A 1 161 ? -13.991 -23.850 -2.955 1.00 83.25 161 PHE A N 1
ATOM 1273 C CA . PHE A 1 161 ? -14.326 -24.610 -1.743 1.00 83.25 161 PHE A CA 1
ATOM 1274 C C . PHE A 1 161 ? -15.738 -24.328 -1.227 1.00 83.25 161 PHE A C 1
ATOM 1276 O O . PHE A 1 161 ? -16.241 -25.075 -0.392 1.00 83.25 161 PHE A O 1
ATOM 1283 N N . TYR A 1 162 ? -16.371 -23.266 -1.724 1.00 80.81 162 TYR A N 1
ATOM 1284 C CA . TYR A 1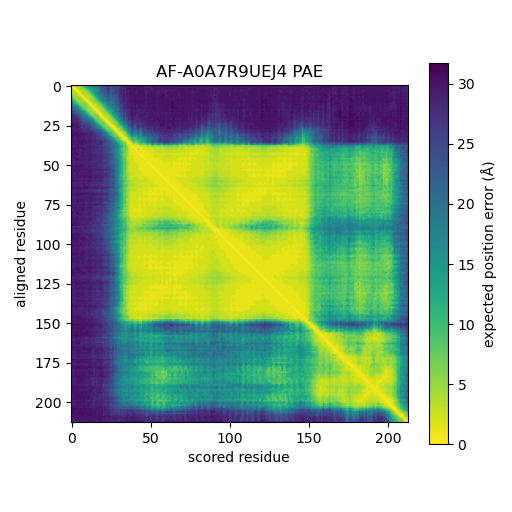 162 ? -17.735 -22.872 -1.389 1.00 80.81 162 TYR A CA 1
ATOM 1285 C C . TYR A 1 162 ? -18.712 -23.131 -2.547 1.00 80.81 162 TYR A C 1
ATOM 1287 O O . TYR A 1 162 ? -19.862 -22.693 -2.489 1.00 80.81 162 TYR A O 1
ATOM 1295 N N . GLU A 1 163 ? -18.291 -23.853 -3.594 1.00 82.50 163 GLU A N 1
ATOM 1296 C CA . GLU A 1 163 ? -19.183 -24.286 -4.669 1.00 82.50 163 GLU A CA 1
ATOM 1297 C C . GLU A 1 163 ? -20.324 -25.143 -4.098 1.00 82.50 163 GLU A C 1
ATOM 1299 O O . GLU A 1 163 ? -20.108 -26.148 -3.424 1.00 82.50 163 GLU A O 1
ATOM 1304 N N . GLY A 1 164 ? -21.567 -24.724 -4.352 1.00 82.75 164 GLY A N 1
ATOM 1305 C CA . GLY A 1 164 ? -22.766 -25.404 -3.855 1.00 82.75 164 GLY A CA 1
ATOM 1306 C C . GLY A 1 164 ? -23.160 -25.067 -2.413 1.00 82.75 164 GLY A C 1
ATOM 1307 O O . GLY A 1 164 ? -24.225 -25.509 -1.984 1.00 82.75 164 GLY A O 1
ATOM 1308 N N . ILE A 1 165 ? -22.375 -24.259 -1.690 1.00 82.81 165 ILE A N 1
ATOM 1309 C CA . ILE A 1 165 ? -22.760 -23.726 -0.377 1.00 82.81 165 ILE A CA 1
ATOM 1310 C C . ILE A 1 165 ? -23.534 -22.418 -0.599 1.00 82.81 165 ILE A C 1
ATOM 1312 O O . ILE A 1 165 ? -22.952 -21.440 -1.078 1.00 82.81 165 ILE A O 1
ATOM 1316 N N . PRO A 1 166 ? -24.843 -22.363 -0.298 1.00 83.25 166 PRO A N 1
ATOM 1317 C CA . PRO A 1 166 ? -25.612 -21.139 -0.457 1.00 83.25 166 PRO A CA 1
ATOM 1318 C C . PRO A 1 166 ? -25.191 -20.100 0.590 1.00 83.25 166 PRO A C 1
ATOM 1320 O O . PRO A 1 166 ? -24.962 -20.436 1.748 1.00 83.25 166 PRO A O 1
ATOM 1323 N N . ASP A 1 167 ? -25.160 -18.819 0.210 1.00 78.44 167 ASP A N 1
ATOM 1324 C CA . ASP A 1 167 ? -24.663 -17.737 1.080 1.00 78.44 167 ASP A CA 1
ATOM 1325 C C . ASP A 1 167 ? -25.417 -17.631 2.414 1.00 78.44 167 ASP A C 1
ATOM 1327 O O . ASP A 1 167 ? -24.852 -17.198 3.407 1.00 78.44 167 ASP A O 1
ATOM 1331 N N . LYS A 1 168 ? -26.675 -18.084 2.472 1.00 80.56 168 LYS A N 1
ATOM 1332 C CA . LYS A 1 168 ? -27.470 -18.150 3.711 1.00 80.56 168 LYS A CA 1
ATOM 1333 C C . LYS A 1 168 ? -26.864 -19.062 4.790 1.00 80.56 168 LYS A C 1
ATOM 1335 O O . LYS A 1 168 ? -27.213 -18.918 5.957 1.00 80.56 168 LYS A O 1
ATOM 1340 N N . ASP A 1 169 ? -26.022 -20.016 4.391 1.00 83.62 169 ASP A N 1
ATOM 1341 C CA . ASP A 1 169 ? -25.336 -20.935 5.301 1.00 83.62 169 ASP A CA 1
ATOM 1342 C C . ASP A 1 169 ? -24.030 -20.309 5.833 1.00 83.62 169 ASP A C 1
ATOM 1344 O O . ASP A 1 169 ? -23.406 -20.847 6.748 1.00 83.62 169 ASP A O 1
ATOM 1348 N N . LEU A 1 170 ? -23.621 -19.152 5.294 1.00 79.44 170 LEU A N 1
ATOM 1349 C CA . LEU A 1 170 ? -22.548 -18.333 5.843 1.00 79.44 170 LEU A CA 1
ATOM 1350 C C . LEU A 1 170 ? -23.110 -17.462 6.975 1.00 79.44 170 LEU A C 1
ATOM 1352 O O . LEU A 1 170 ? -24.119 -16.778 6.821 1.00 79.44 170 LEU A O 1
ATOM 1356 N N . VAL A 1 171 ? -22.437 -17.458 8.125 1.00 82.94 171 VAL A N 1
ATOM 1357 C CA . VAL A 1 171 ? -22.846 -16.656 9.286 1.00 82.94 171 VAL A CA 1
ATOM 1358 C C . VAL A 1 171 ? -22.265 -15.248 9.154 1.00 82.94 171 VAL A C 1
ATOM 1360 O O . VAL A 1 171 ? -21.090 -15.032 9.443 1.00 82.94 171 VAL A O 1
ATOM 1363 N N . PHE A 1 172 ? -23.077 -14.289 8.707 1.00 83.69 172 PHE A N 1
ATOM 1364 C CA . PHE A 1 172 ? -22.708 -12.872 8.633 1.00 83.69 172 PHE A CA 1
ATOM 1365 C C . PHE A 1 172 ? -23.929 -11.957 8.791 1.00 83.69 172 PHE A C 1
ATOM 1367 O O . PHE A 1 172 ? -25.071 -12.374 8.590 1.00 83.69 172 PHE A O 1
ATOM 1374 N N . VAL A 1 173 ? -23.684 -10.692 9.137 1.00 83.94 173 VAL A N 1
ATOM 1375 C CA . VAL 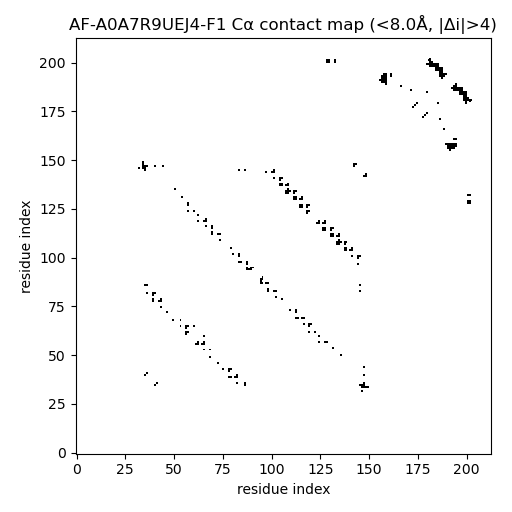A 1 173 ? -24.715 -9.646 9.133 1.00 83.94 173 VAL A CA 1
ATOM 1376 C C . VAL A 1 173 ? -24.709 -8.966 7.761 1.00 83.94 173 VAL A C 1
ATOM 1378 O O . VAL A 1 173 ? -23.660 -8.477 7.336 1.00 83.94 173 VAL A O 1
ATOM 1381 N N . PRO A 1 174 ? -25.833 -8.946 7.021 1.00 84.19 174 PRO A N 1
ATOM 1382 C CA . PRO A 1 174 ? -25.863 -8.323 5.707 1.00 84.19 174 PRO A CA 1
ATOM 1383 C C . PRO A 1 174 ? -25.723 -6.794 5.824 1.00 84.19 174 PRO A C 1
ATOM 1385 O O . PRO A 1 174 ? -26.338 -6.202 6.718 1.00 84.19 174 PRO A O 1
ATOM 1388 N N . PRO A 1 175 ? -25.037 -6.124 4.874 1.00 83.12 175 PRO A N 1
ATOM 1389 C CA . PRO A 1 175 ? -24.855 -4.667 4.895 1.00 83.12 175 PRO A CA 1
ATOM 1390 C C . PRO A 1 175 ? -26.156 -3.849 4.931 1.00 83.12 175 PRO A C 1
ATOM 1392 O O . PRO A 1 175 ? -26.156 -2.685 5.327 1.00 83.12 175 PRO A O 1
ATOM 1395 N N . SER A 1 176 ? -27.273 -4.446 4.496 1.00 86.00 176 SER A N 1
ATOM 1396 C CA . SER A 1 176 ? -28.610 -3.845 4.540 1.00 86.00 176 SER A CA 1
ATOM 1397 C C . SER A 1 176 ? -29.207 -3.774 5.947 1.00 86.00 176 SER A C 1
ATOM 1399 O O . SER A 1 176 ? -30.089 -2.953 6.179 1.00 86.00 176 SER A O 1
ATOM 1401 N N . ALA A 1 177 ? -28.783 -4.656 6.855 1.00 88.06 177 ALA A N 1
ATOM 1402 C CA . ALA A 1 177 ? -29.205 -4.648 8.254 1.00 88.06 177 ALA A CA 1
ATOM 1403 C C . ALA A 1 177 ? -28.275 -3.766 9.093 1.00 88.06 177 ALA A C 1
ATOM 1405 O O . ALA A 1 177 ? -28.744 -2.957 9.890 1.00 88.06 177 ALA A O 1
ATOM 1406 N N . GLU A 1 178 ? -26.968 -3.893 8.868 1.00 85.25 178 GLU A N 1
ATOM 1407 C CA . GLU A 1 178 ? -25.947 -3.102 9.542 1.00 85.25 178 GLU A CA 1
ATOM 1408 C C . GLU A 1 178 ? -24.876 -2.695 8.535 1.00 85.25 178 GLU A C 1
ATOM 1410 O O . GLU A 1 178 ? -24.195 -3.537 7.952 1.00 85.25 178 GLU A O 1
ATOM 1415 N N . THR A 1 179 ? -24.753 -1.389 8.295 1.00 86.31 179 THR A N 1
ATOM 1416 C CA . THR A 1 179 ? -23.714 -0.874 7.403 1.00 86.31 179 THR A CA 1
ATOM 1417 C C . THR A 1 179 ? -22.355 -1.032 8.083 1.00 86.31 179 THR A C 1
ATOM 1419 O O . THR A 1 179 ? -22.173 -0.467 9.164 1.00 86.31 179 THR A O 1
ATOM 1422 N N . PRO A 1 180 ? -21.404 -1.757 7.467 1.00 86.56 180 PRO A N 1
ATOM 1423 C CA . PRO A 1 180 ? -20.104 -1.997 8.072 1.00 86.56 180 PRO A CA 1
ATOM 1424 C C . PRO A 1 180 ? -19.324 -0.685 8.192 1.00 86.56 180 PRO A C 1
ATOM 1426 O O . PRO A 1 180 ? -19.384 0.184 7.315 1.00 86.56 180 PRO A O 1
ATOM 1429 N N . LYS A 1 181 ? -18.597 -0.539 9.293 1.00 85.38 181 LYS A N 1
ATOM 1430 C CA . LYS A 1 181 ? -17.739 0.605 9.605 1.00 85.38 181 LYS A CA 1
ATOM 1431 C C . LYS A 1 181 ? -16.278 0.235 9.400 1.00 85.38 181 LYS A C 1
ATOM 1433 O O . LYS A 1 181 ? -15.903 -0.936 9.402 1.00 85.38 181 LYS A O 1
ATOM 1438 N N . THR A 1 182 ? -15.428 1.245 9.239 1.00 82.31 182 THR A N 1
ATOM 1439 C CA . THR A 1 182 ? -13.978 1.035 9.274 1.00 82.31 182 THR A CA 1
ATOM 1440 C C . THR A 1 182 ? -13.604 0.320 10.574 1.00 82.31 182 THR A C 1
ATOM 1442 O O . THR A 1 182 ? -14.145 0.647 11.629 1.00 82.31 182 THR A O 1
ATOM 1445 N N . ARG A 1 183 ? -12.684 -0.643 10.481 1.00 81.00 183 ARG A N 1
ATOM 1446 C CA . ARG A 1 183 ? -12.265 -1.595 11.521 1.00 81.00 183 ARG A CA 1
ATOM 1447 C C . ARG A 1 183 ? -13.222 -2.748 11.817 1.00 81.00 183 ARG A C 1
ATOM 1449 O O . ARG A 1 183 ? -12.831 -3.642 12.564 1.00 81.00 183 ARG A O 1
ATOM 1456 N N . ASP A 1 184 ? -14.411 -2.793 11.220 1.00 85.19 184 ASP A N 1
ATOM 1457 C CA . ASP A 1 184 ? -15.291 -3.942 11.422 1.00 85.19 184 ASP A CA 1
ATOM 1458 C C . ASP A 1 184 ? -14.709 -5.199 10.751 1.00 85.19 184 ASP A C 1
ATOM 1460 O O . ASP A 1 184 ? -14.148 -5.119 9.646 1.00 85.19 184 ASP A O 1
ATOM 1464 N N . PRO A 1 185 ? -14.847 -6.377 11.387 1.00 87.00 185 PRO A N 1
ATOM 1465 C CA . PRO A 1 185 ? -14.557 -7.640 10.737 1.00 87.00 185 PRO A CA 1
ATOM 1466 C C . PRO A 1 185 ? -15.600 -7.892 9.646 1.00 87.00 185 PRO A C 1
ATOM 1468 O O . PRO A 1 185 ? -16.806 -7.870 9.890 1.00 87.00 185 PRO A O 1
ATOM 1471 N N . VAL A 1 186 ? -15.136 -8.165 8.434 1.00 89.69 186 VAL A N 1
ATOM 1472 C CA . VAL A 1 186 ? -15.990 -8.440 7.276 1.00 89.69 186 VAL A CA 1
ATOM 1473 C C . VAL A 1 186 ? -15.717 -9.833 6.735 1.00 89.69 186 VAL A C 1
ATOM 1475 O O . VAL A 1 186 ? -14.573 -10.277 6.683 1.00 89.69 186 VAL A O 1
ATOM 1478 N N . LEU A 1 187 ? -16.775 -10.523 6.314 1.00 88.81 187 LEU A N 1
ATOM 1479 C CA . LEU A 1 187 ? -16.687 -11.797 5.608 1.00 88.81 187 LEU A CA 1
ATOM 1480 C C . LEU A 1 187 ? -16.792 -11.540 4.105 1.00 88.81 187 LEU A C 1
ATOM 1482 O O . LEU A 1 187 ? -17.756 -10.925 3.645 1.00 88.81 187 LEU A O 1
ATOM 1486 N N . LEU A 1 188 ? -15.833 -12.038 3.327 1.00 87.69 188 LEU A N 1
ATOM 1487 C CA . LEU A 1 188 ? -15.944 -11.997 1.873 1.00 87.69 188 LEU A CA 1
ATOM 1488 C C . LEU A 1 188 ? -16.903 -13.094 1.402 1.00 87.69 188 LEU A C 1
ATOM 1490 O O . LEU A 1 188 ? -16.653 -14.280 1.599 1.00 87.69 188 LEU A O 1
ATOM 1494 N N . ILE A 1 189 ? -18.007 -12.701 0.768 1.00 86.00 189 ILE A N 1
ATOM 1495 C CA . ILE A 1 189 ? -19.052 -13.633 0.301 1.00 86.00 189 ILE A CA 1
ATOM 1496 C C . ILE A 1 189 ? -18.903 -14.039 -1.174 1.00 86.00 189 ILE A C 1
ATOM 1498 O O . ILE A 1 189 ? -19.593 -14.947 -1.632 1.00 86.00 189 ILE A O 1
ATOM 1502 N N . ALA A 1 190 ? -17.998 -13.400 -1.918 1.00 83.69 190 ALA A N 1
ATOM 1503 C CA . ALA A 1 190 ? -17.770 -13.655 -3.339 1.00 83.69 190 ALA A CA 1
ATOM 1504 C C . ALA A 1 190 ? -16.317 -13.372 -3.742 1.00 83.69 190 ALA A C 1
ATOM 1506 O O . ALA A 1 190 ? -15.622 -12.596 -3.078 1.00 83.69 190 ALA A O 1
ATOM 1507 N N . GLY A 1 191 ? -15.890 -13.965 -4.861 1.00 82.81 191 GLY A N 1
ATOM 1508 C CA . GLY A 1 191 ? -14.568 -13.750 -5.440 1.00 82.81 191 GLY A CA 1
ATOM 1509 C C . GLY A 1 191 ? -13.466 -14.634 -4.840 1.00 82.81 191 GLY A C 1
ATOM 1510 O O . GLY A 1 191 ? -13.743 -15.541 -4.052 1.00 82.81 191 GLY A O 1
ATOM 1511 N N . PRO A 1 192 ? -12.194 -1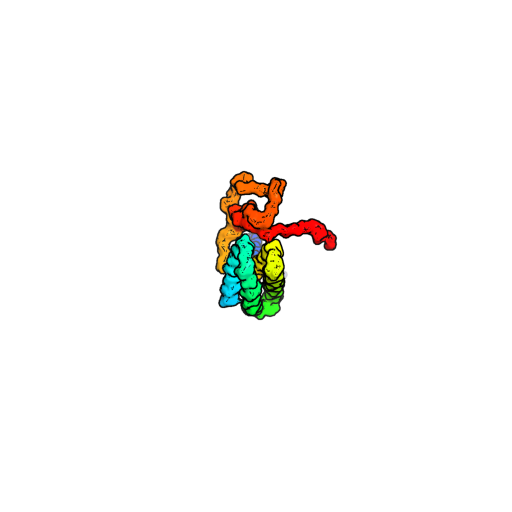4.374 -5.199 1.00 80.06 192 PRO A N 1
ATOM 1512 C CA . PRO A 1 192 ? -11.074 -15.276 -4.928 1.00 80.06 192 PRO A CA 1
ATOM 1513 C C . PRO A 1 192 ? -10.793 -15.531 -3.444 1.00 80.06 192 PRO A C 1
ATOM 1515 O O . PRO A 1 192 ? -10.179 -16.532 -3.097 1.00 80.06 192 PRO A O 1
ATOM 1518 N N . ASP A 1 193 ? -11.269 -14.662 -2.562 1.00 82.00 193 ASP A N 1
ATOM 1519 C CA . ASP A 1 193 ? -11.075 -14.774 -1.120 1.00 82.00 193 ASP A CA 1
ATOM 1520 C C . ASP A 1 193 ? -12.382 -15.104 -0.374 1.00 82.00 193 ASP A C 1
ATOM 1522 O O . ASP A 1 193 ? -12.484 -14.869 0.831 1.00 82.00 193 ASP A O 1
ATOM 1526 N N . LYS A 1 194 ? -13.394 -15.663 -1.063 1.00 85.25 194 LYS A N 1
ATOM 1527 C CA . LYS A 1 194 ? -14.665 -16.076 -0.444 1.00 85.25 194 LYS A CA 1
ATOM 1528 C C . LYS A 1 194 ? -14.431 -16.941 0.799 1.00 85.25 194 LYS A C 1
ATOM 1530 O O . LYS A 1 194 ? -13.627 -17.873 0.780 1.00 85.25 194 LYS A O 1
ATOM 1535 N N . GLY A 1 195 ? -15.148 -16.627 1.873 1.00 83.00 195 GLY A N 1
ATOM 1536 C CA . GLY A 1 195 ? -15.071 -17.313 3.158 1.00 83.00 195 GLY A CA 1
ATOM 1537 C C . GLY A 1 195 ? -13.943 -16.843 4.076 1.00 83.00 195 GLY A C 1
ATOM 1538 O O . GLY A 1 195 ? -13.938 -17.213 5.249 1.00 83.00 195 GLY A O 1
ATOM 1539 N N . LYS A 1 196 ? -13.014 -16.007 3.594 1.00 85.75 196 LYS A N 1
ATOM 1540 C CA . LYS A 1 196 ? -12.023 -15.358 4.458 1.00 85.75 196 LYS A CA 1
ATOM 1541 C C . LYS A 1 196 ? -12.639 -14.160 5.175 1.00 85.75 196 LYS A C 1
ATOM 1543 O O . LYS A 1 196 ? -13.521 -13.478 4.648 1.00 85.75 196 LYS A O 1
ATOM 1548 N N . THR A 1 197 ? -12.135 -13.893 6.373 1.00 85.88 197 THR A N 1
ATOM 1549 C CA . THR A 1 197 ? -12.445 -12.686 7.139 1.00 85.88 197 THR A CA 1
ATOM 1550 C C . THR A 1 197 ? -11.346 -11.649 6.954 1.00 85.88 197 THR A C 1
ATOM 1552 O O . THR A 1 197 ? -10.164 -11.993 6.987 1.00 85.88 197 THR A O 1
ATOM 1555 N N . GLY A 1 198 ? -11.727 -10.387 6.796 1.00 85.75 198 GLY A N 1
ATOM 1556 C CA . GLY A 1 198 ? -10.814 -9.249 6.726 1.00 85.75 198 GLY A CA 1
ATOM 1557 C C . GLY A 1 198 ? -11.250 -8.120 7.651 1.00 85.75 198 GLY A C 1
ATOM 1558 O O . GLY A 1 198 ? -12.303 -8.194 8.278 1.00 85.75 198 GLY A O 1
ATOM 1559 N N . LEU A 1 199 ? -10.438 -7.069 7.721 1.00 84.19 199 LEU A N 1
ATOM 1560 C CA . LEU A 1 199 ? -10.777 -5.829 8.412 1.00 84.19 199 LEU A CA 1
ATOM 1561 C C . LEU A 1 199 ? -11.181 -4.784 7.368 1.00 84.19 199 LEU A C 1
ATOM 1563 O O . LEU A 1 199 ? -10.455 -4.583 6.390 1.00 84.19 199 LEU A O 1
ATOM 1567 N N . LEU A 1 200 ? -12.320 -4.117 7.550 1.00 85.06 200 LEU A N 1
ATOM 1568 C CA . LEU A 1 200 ? -12.726 -3.053 6.637 1.00 85.06 200 LEU A CA 1
ATOM 1569 C C . LEU A 1 200 ? -11.838 -1.820 6.849 1.00 85.06 200 LEU A C 1
ATOM 1571 O O . L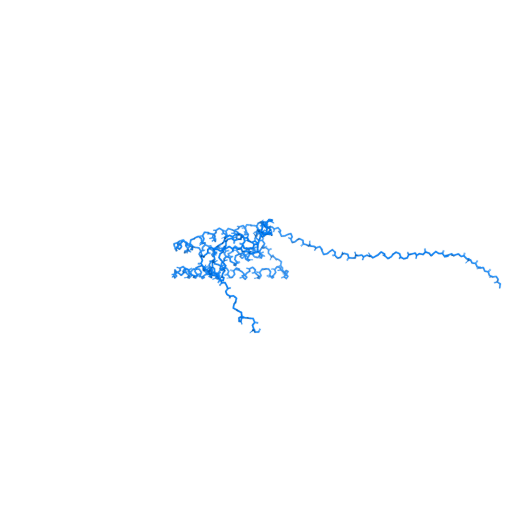EU A 1 200 ? -11.916 -1.170 7.882 1.00 85.06 200 LEU A O 1
ATOM 1575 N N . ILE A 1 201 ? -11.008 -1.471 5.868 1.00 75.62 201 ILE A N 1
ATOM 1576 C CA . ILE A 1 201 ? -10.107 -0.302 5.950 1.00 75.62 201 ILE A CA 1
ATOM 1577 C C . ILE A 1 201 ? -10.686 0.964 5.302 1.00 75.62 201 ILE A C 1
ATOM 1579 O O . ILE A 1 201 ? -10.126 2.047 5.427 1.00 75.62 201 ILE A O 1
ATOM 1583 N N . GLY A 1 202 ? -11.810 0.843 4.597 1.00 73.94 202 GLY A N 1
ATOM 1584 C CA . GLY A 1 202 ? -12.492 1.962 3.961 1.00 73.94 202 GLY A CA 1
ATOM 1585 C C . GLY A 1 202 ? -13.532 1.495 2.949 1.00 73.94 202 GLY A C 1
ATOM 1586 O O . GLY A 1 202 ? -13.484 0.365 2.466 1.00 73.94 202 GLY A O 1
ATOM 1587 N N . ILE A 1 203 ? -14.477 2.376 2.625 1.00 75.12 203 ILE A N 1
ATOM 1588 C CA . ILE A 1 203 ? -15.513 2.135 1.617 1.00 75.12 203 ILE A CA 1
ATOM 1589 C C . ILE A 1 203 ? -15.344 3.189 0.528 1.00 75.12 203 ILE A C 1
ATOM 1591 O O . ILE A 1 203 ? -15.588 4.375 0.756 1.00 75.12 203 ILE A O 1
ATOM 1595 N N . GLU A 1 204 ? -14.929 2.768 -0.667 1.00 68.44 204 GLU A N 1
ATOM 1596 C CA . GLU A 1 204 ? -14.941 3.649 -1.832 1.00 68.44 204 GLU A CA 1
ATOM 1597 C C . GLU A 1 204 ? -16.393 3.786 -2.303 1.00 68.44 204 GLU A C 1
ATOM 1599 O O . GLU A 1 204 ? -16.958 2.881 -2.917 1.00 68.44 204 GLU A O 1
ATOM 1604 N N . GLN A 1 205 ? -17.036 4.910 -1.981 1.00 62.00 205 GLN A N 1
ATOM 1605 C CA . GLN A 1 205 ? -18.333 5.222 -2.568 1.00 62.00 205 GLN A CA 1
ATOM 1606 C C . GLN A 1 205 ? -18.118 5.505 -4.054 1.00 62.00 205 GLN A C 1
ATOM 1608 O O . GLN A 1 205 ? -17.596 6.555 -4.436 1.00 62.00 205 GLN A O 1
ATOM 1613 N N . SER A 1 206 ? -18.528 4.570 -4.911 1.00 49.28 206 SER A N 1
ATOM 1614 C CA . SER A 1 206 ? -18.708 4.868 -6.325 1.00 49.28 206 SER A CA 1
ATOM 1615 C C . SER A 1 206 ? -19.848 5.875 -6.429 1.00 49.28 206 SER A C 1
ATOM 1617 O O . SER A 1 206 ? -21.013 5.492 -6.383 1.00 49.28 206 SER A O 1
ATOM 1619 N N . ASP A 1 207 ? -19.525 7.163 -6.499 1.00 41.38 207 ASP A N 1
ATOM 1620 C CA . ASP A 1 207 ? -20.513 8.216 -6.698 1.00 41.38 207 ASP A CA 1
ATOM 1621 C C . ASP A 1 207 ? -21.196 7.991 -8.064 1.00 41.38 207 ASP A C 1
ATOM 1623 O O . ASP A 1 207 ? -20.556 8.182 -9.109 1.00 41.38 207 ASP A O 1
ATOM 1627 N N . PRO A 1 208 ? -22.474 7.562 -8.108 1.00 51.72 208 PRO A N 1
ATOM 1628 C CA . PRO A 1 208 ? -23.154 7.255 -9.365 1.00 51.72 208 PRO A CA 1
ATOM 1629 C C . PRO A 1 208 ? -23.342 8.504 -10.246 1.00 51.72 208 PRO A C 1
ATOM 1631 O O . PRO A 1 208 ? -23.723 8.390 -11.412 1.00 51.72 208 PRO A O 1
ATOM 1634 N N . SER A 1 209 ? -23.043 9.703 -9.729 1.00 46.09 209 SER A N 1
ATOM 1635 C CA . SER A 1 209 ? -23.096 10.959 -10.481 1.00 46.09 209 SER A CA 1
ATOM 1636 C C . SER A 1 209 ? -21.909 11.183 -11.434 1.00 46.09 209 SER A C 1
ATOM 1638 O O . SER A 1 209 ? -22.001 12.023 -12.331 1.00 46.09 209 SER A O 1
ATOM 1640 N N . ARG A 1 210 ? -20.814 10.412 -11.330 1.00 43.44 210 ARG A N 1
ATOM 1641 C CA . ARG A 1 210 ? -19.624 10.565 -12.200 1.00 43.44 210 ARG A CA 1
ATOM 1642 C C . ARG A 1 210 ? -19.719 9.893 -13.577 1.00 43.44 210 ARG A C 1
ATOM 1644 O O . ARG A 1 210 ? -18.801 10.043 -14.376 1.00 43.44 210 ARG A O 1
ATOM 1651 N N . GLY A 1 211 ? -20.826 9.214 -13.886 1.00 39.06 211 GLY A N 1
ATOM 1652 C CA . GLY A 1 211 ? -21.069 8.551 -15.178 1.00 39.06 211 GLY A CA 1
ATOM 1653 C C . GLY A 1 211 ? -21.808 9.385 -16.234 1.00 39.06 211 GLY A C 1
ATOM 1654 O O . GLY A 1 211 ? -22.200 8.840 -17.261 1.00 39.06 211 GLY A O 1
ATOM 1655 N N . LYS A 1 212 ? -22.046 10.682 -16.000 1.00 37.47 212 LYS A N 1
ATOM 1656 C CA . LYS A 1 212 ? -22.674 11.581 -16.984 1.00 37.47 212 LYS A CA 1
ATOM 1657 C C . LYS A 1 212 ? -21.813 12.817 -17.228 1.00 37.47 212 LYS A C 1
ATOM 1659 O O . LYS A 1 212 ? -22.099 13.885 -16.691 1.00 37.47 212 LYS A O 1
ATOM 1664 N N . LYS A 1 213 ? -20.775 12.673 -18.046 1.00 36.88 213 LYS A N 1
ATOM 1665 C CA . LYS A 1 213 ? -20.223 13.765 -18.853 1.00 36.88 213 LYS A CA 1
ATOM 1666 C C . LYS A 1 213 ? -19.837 13.232 -20.218 1.00 36.88 213 LYS A C 1
ATOM 1668 O O . LYS A 1 213 ? -19.274 12.118 -20.250 1.00 36.88 213 LYS A O 1
#

pLDDT: mean 78.19, std 22.2, range [30.73, 98.62]

InterPro domains:
  IPR006311 Twin-arginine translocation pathway, signal sequence [PS51318] (1-30)

Organism: NCBI:txid172671

Mean predicted aligned error: 13.86 Å

Nearest PDB structures (foldseek):
  4yuu-assembly3_Q2  TM=8.167E-01  e=1.458E-01  Cyanidium caldarium
  8tn6-assembly1_C  TM=6.749E-01  e=5.760E-01  synthetic construct
  8tn1-assembly1_B  TM=3.973E-01  e=3.463E-01  synthetic construct
  1cnt-assembly1_4  TM=4.125E-01  e=9.956E+00  Homo sapiens

Foldseek 3Di:
DDDDDDDDDDDDDDPPPPPPPPPPPPPPPPPPPPLFFPPLLVVLVVVVVVLVVLVVCLVVLVLVVLLCSLVVVVVSVVSLVVRLCPRLVDPDPLSVVLSVQLVVLVCQLNVLSVQLNVCSVVVPSLSVLVSSVSNVVSSVSNCVSSSSDPDPPPLQAPVVVCVPPDLVNPDDDDCVRPNDDAQDWDAACDDRRHRDIDGRSDDDPPPPVVPDD

Secondary structure (DSSP, 8-state):
----------------------------------S--HHHHHHHHTHHHHHHHHHHHHHTT-HHHHTTHHHHHHTTHHHHHHHHHHHS-S-SHHHHHHHHHHHHHHHHHHHHHHHHHHHHHHT-HHHHHHHHHHHHHHHHHHHHHTT--S---S---GGGGGTT--GGGS----TTTS---TT-EEE--SSTTTT-EEE--------GGGG--